Protein 1S9U (pdb70)

Solvent-accessible surface area: 10859 Å² total

Nearest PDB structures (foldseek):
  1s9u-assembly1_A  TM=1.001E+00  e=7.495E-31  Salmonella enterica subs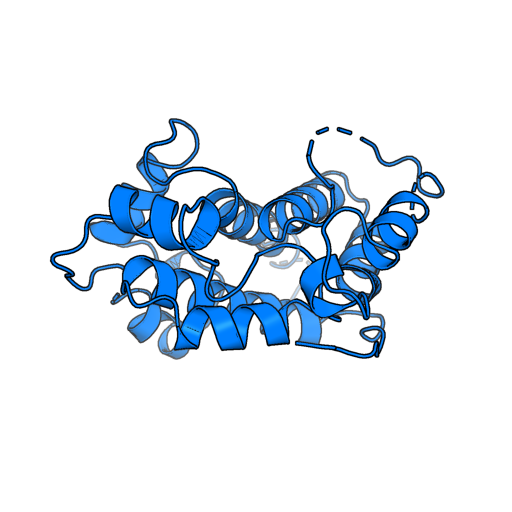p. enterica serovar Typhimurium str. LT2
  3efp-assembly1_A  TM=9.808E-01  e=9.285E-23  Escherichia coli K-12

Organism: Salmonella typhimurium (strain LT2 / SGSC1412 / ATCC 700720) (NCBI:txid99287)

CATH classification: 1.10.3480.10

Structure (mmCIF, N/CA/C/O backbone):
data_1S9U
#
_entry.id   1S9U
#
_cell.length_a   85.401
_cell.length_b   79.355
_cell.length_c   43.470
_cell.angle_alpha   90.00
_cell.angle_beta   115.14
_cell.angle_gamma   90.00
#
_symmetry.space_group_name_H-M   'C 1 2 1'
#
loop_
_entity.id
_entity.type
_entity.pdbx_description
1 polymer 'putative component of anaerobic dehydrogenases'
2 non-polymer 'SULFATE ION'
3 non-polymer DI(HYDROXYETHYL)ETHER
4 water water
#
loop_
_atom_site.group_PDB
_atom_site.id
_atom_site.type_symbol
_atom_site.label_atom_id
_atom_site.label_alt_id
_atom_site.label_comp_id
_atom_site.label_asym_id
_atom_site.label_entity_id
_atom_site.label_seq_id
_atom_site.pdbx_PDB_ins_code
_atom_site.Cartn_x
_atom_site.Cartn_y
_atom_site.Cartn_z
_atom_site.occupancy
_atom_site.B_iso_or_equiv
_atom_site.auth_seq_id
_atom_site.auth_comp_id
_atom_site.auth_asym_id
_atom_site.auth_atom_id
_atom_site.pdbx_PDB_model_num
ATOM 1 N N . SER A 1 1 ? 22.683 -6.344 29.445 1.00 24.17 -2 SER A N 1
ATOM 2 C CA . SER A 1 1 ? 23.326 -4.997 29.497 1.00 22.79 -2 SER A CA 1
ATOM 3 C C . SER A 1 1 ? 23.844 -4.654 30.892 1.00 20.07 -2 SER A C 1
ATOM 4 O O . SER A 1 1 ? 23.253 -5.021 31.896 1.00 21.71 -2 SER A O 1
ATOM 7 N N . ASP A 1 2 ? 24.960 -3.938 30.944 1.00 16.06 -1 ASP A N 1
ATOM 8 C CA . ASP A 1 2 ? 25.357 -3.225 32.148 1.00 13.31 -1 ASP A CA 1
ATOM 9 C C . ASP A 1 2 ? 26.045 -1.921 31.768 1.00 11.44 -1 ASP A C 1
ATOM 10 O O . ASP A 1 2 ? 26.350 -1.699 30.603 1.00 10.40 -1 ASP A O 1
ATOM 15 N N . ALA A 1 3 ? 26.327 -1.087 32.760 1.00 9.85 0 ALA A N 1
ATOM 16 C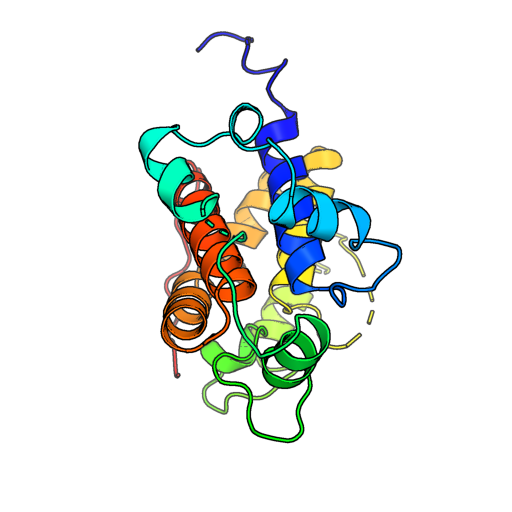 CA . ALA A 1 3 ? 26.772 0.278 32.519 1.00 9.16 0 ALA A CA 1
ATOM 17 C C . ALA A 1 3 ? 28.140 0.266 31.853 1.00 8.93 0 ALA A C 1
ATOM 18 O O . ALA A 1 3 ? 28.437 1.146 31.057 1.00 8.62 0 ALA A O 1
ATOM 28 N N . THR A 1 5 ? 29.548 -2.205 29.756 1.00 7.75 2 THR A N 1
ATOM 29 C CA . THR A 1 5 ? 29.447 -2.596 28.362 1.00 8.76 2 THR A CA 1
ATOM 30 C C . THR A 1 5 ? 28.730 -1.529 27.549 1.00 8.96 2 THR A C 1
ATOM 31 O O . THR A 1 5 ? 29.123 -1.236 26.433 1.00 9.68 2 THR A O 1
ATOM 3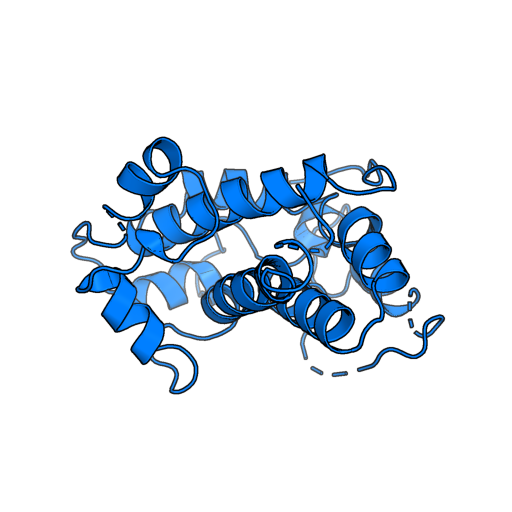7 N N . THR A 1 6 ? 27.724 -0.904 28.119 1.00 8.84 3 THR A N 1
ATOM 38 C CA . THR A 1 6 ? 26.998 0.147 27.428 1.00 9.79 3 THR A CA 1
ATOM 39 C C . THR A 1 6 ? 27.937 1.316 27.095 1.00 9.16 3 THR A C 1
ATOM 40 O O . THR A 1 6 ? 27.925 1.855 25.974 1.00 9.69 3 THR A O 1
ATOM 44 N N . PHE A 1 7 ? 28.768 1.716 28.059 1.00 8.23 4 PHE A N 1
ATOM 45 C CA . PHE A 1 7 ? 29.699 2.813 27.817 1.00 8.07 4 PHE A CA 1
ATOM 46 C C . PHE A 1 7 ? 30.750 2.427 26.779 1.00 7.36 4 PHE A C 1
ATOM 47 O O . PHE A 1 7 ? 31.044 3.199 25.880 1.00 6.93 4 PHE A O 1
ATOM 55 N N . LEU A 1 8 ? 31.290 1.234 26.886 1.00 7.02 5 LEU A N 1
ATOM 56 C CA . LEU A 1 8 ? 32.312 0.773 25.945 1.00 6.76 5 LEU A CA 1
ATOM 57 C C . LEU A 1 8 ? 31.785 0.720 24.510 1.00 8.28 5 LEU A C 1
ATOM 58 O O . LEU A 1 8 ? 32.538 0.886 23.561 1.00 8.52 5 LEU A O 1
ATOM 63 N N . GLN A 1 9 ? 30.485 0.476 24.379 1.00 8.25 6 GLN A N 1
ATOM 64 C CA . GLN A 1 9 ? 29.798 0.412 23.095 1.00 8.36 6 GLN A CA 1
ATOM 65 C C . GLN A 1 9 ? 29.188 1.755 22.681 1.00 8.84 6 GLN A C 1
ATOM 66 O O . GLN A 1 9 ? 28.404 1.811 21.730 1.00 9.86 6 GLN A O 1
ATOM 72 N N . ARG A 1 10 ? 29.564 2.845 23.331 1.00 8.00 7 ARG A N 1
ATOM 73 C CA . ARG A 1 10 ? 28.915 4.110 23.091 1.00 7.83 7 ARG A CA 1
ATOM 74 C C . ARG A 1 10 ? 28.965 4.554 21.640 1.00 8.44 7 ARG A C 1
ATOM 75 O O . ARG A 1 10 ? 28.031 5.202 21.172 1.00 9.64 7 ARG A O 1
ATOM 83 N N . ASP A 1 11 ? 30.028 4.219 20.924 1.00 8.01 8 ASP A N 1
ATOM 84 C CA . ASP A 1 11 ? 30.235 4.753 19.566 1.00 8.28 8 ASP A CA 1
ATOM 85 C C . ASP A 1 11 ? 29.547 3.948 18.472 1.00 8.78 8 ASP A C 1
ATOM 86 O O . ASP A 1 11 ? 29.667 4.335 17.309 1.00 9.26 8 ASP A O 1
ATOM 91 N N . GLU A 1 12 ? 28.810 2.884 18.798 1.00 9.20 9 GLU A N 1
ATOM 92 C CA . GLU A 1 12 ? 28.174 2.042 17.774 1.00 9.28 9 GLU A CA 1
ATOM 93 C C . GLU A 1 12 ? 27.284 2.870 16.861 1.00 9.51 9 GLU A C 1
ATOM 94 O O . GLU A 1 12 ? 27.367 2.754 15.624 1.00 9.50 9 GLU A O 1
ATOM 100 N N . PHE A 1 13 ? 26.437 3.702 17.446 1.00 8.95 10 PHE A N 1
ATOM 101 C CA . PHE A 1 13 ? 25.529 4.515 16.648 1.00 8.72 10 PHE A CA 1
ATOM 102 C C . PHE A 1 13 ? 26.294 5.452 15.740 1.00 8.86 10 PHE A C 1
ATOM 103 O O . PHE A 1 13 ? 26.117 5.463 14.506 1.00 8.52 10 PHE A O 1
ATOM 111 N N . ALA A 1 14 ? 27.177 6.258 16.326 1.00 8.27 11 ALA A N 1
ATOM 112 C CA . ALA A 1 14 ? 27.794 7.309 15.557 1.00 8.39 11 ALA A CA 1
ATOM 113 C C . ALA A 1 14 ? 28.678 6.758 14.457 1.00 8.82 11 ALA A C 1
ATOM 114 O O . ALA A 1 14 ? 28.686 7.301 13.351 1.00 8.86 11 ALA A O 1
ATOM 116 N N . VAL A 1 15 ? 29.435 5.704 14.730 1.00 7.99 12 VAL A N 1
ATOM 117 C CA . VAL A 1 15 ? 30.359 5.208 13.735 1.00 8.03 12 VAL A CA 1
ATOM 118 C C . VAL A 1 15 ? 29.603 4.582 12.559 1.00 7.87 12 VAL A C 1
ATOM 119 O O . VAL A 1 15 ? 30.026 4.739 11.397 1.00 9.06 12 VAL A O 1
ATOM 123 N N . THR A 1 16 ? 28.533 3.852 12.852 1.00 8.10 13 THR A N 1
ATOM 124 C CA . THR A 1 16 ? 27.741 3.271 11.766 1.00 7.64 13 THR A CA 1
ATOM 125 C C . THR A 1 16 ? 27.021 4.355 10.985 1.00 8.11 13 THR A C 1
ATOM 126 O O . THR A 1 16 ? 26.942 4.269 9.771 1.00 7.61 13 THR A O 1
ATOM 130 N N . ALA A 1 17 ? 26.551 5.403 11.645 1.00 8.62 14 ALA A N 1
ATOM 131 C CA . ALA A 1 17 ? 25.954 6.536 10.944 1.00 8.54 14 ALA A CA 1
ATOM 132 C C . ALA A 1 17 ? 26.965 7.190 10.053 1.00 9.05 14 ALA A C 1
ATOM 133 O O . ALA A 1 17 ? 26.640 7.598 8.933 1.00 8.74 14 ALA A O 1
ATOM 135 N N . ARG A 1 18 ? 28.198 7.334 10.527 1.00 8.76 15 ARG A N 1
ATOM 136 C CA . ARG A 1 18 ? 29.257 7.936 9.713 1.00 9.94 15 ARG A CA 1
ATOM 137 C C . ARG A 1 18 ? 29.595 7.080 8.504 1.00 9.72 15 ARG A C 1
ATOM 138 O O . ARG A 1 18 ? 29.760 7.587 7.393 1.00 10.49 15 ARG A O 1
ATOM 146 N N . VAL A 1 19 ? 29.707 5.777 8.686 1.00 9.29 16 VAL A N 1
ATOM 147 C CA . VAL A 1 19 ? 30.011 4.915 7.549 1.00 9.28 16 VAL A CA 1
ATOM 148 C C . VAL A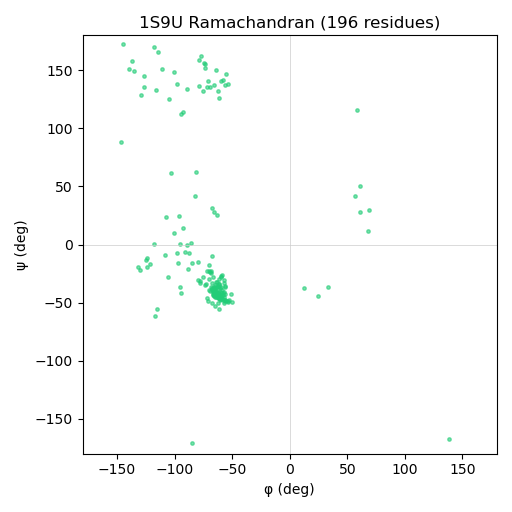 1 19 ? 28.904 4.981 6.513 1.00 8.89 16 VAL A C 1
ATOM 149 O O . VAL A 1 19 ? 29.151 5.193 5.345 1.00 9.03 16 VAL A O 1
ATOM 153 N N . LEU A 1 20 ? 27.675 4.807 6.946 1.00 7.82 17 LEU A N 1
ATOM 154 C CA . LEU A 1 20 ? 26.548 4.787 6.015 1.00 7.86 17 LEU A CA 1
ATOM 155 C C . LEU A 1 20 ? 26.383 6.161 5.362 1.00 7.78 17 LEU A C 1
ATOM 156 O O . LEU A 1 20 ? 26.192 6.270 4.158 1.00 8.26 17 LEU A O 1
ATOM 161 N N . GLY A 1 21 ? 26.461 7.218 6.139 1.00 7.44 18 GLY A N 1
ATOM 162 C CA . GLY A 1 21 ? 26.343 8.546 5.590 1.00 7.57 18 GLY A CA 1
ATOM 163 C C . GLY A 1 21 ? 27.390 8.862 4.555 1.00 7.94 18 GLY A C 1
ATOM 164 O O . GLY A 1 21 ? 27.114 9.402 3.498 1.00 7.98 18 GLY A O 1
ATOM 165 N N . ALA A 1 22 ? 28.639 8.536 4.868 1.00 7.63 19 ALA A N 1
ATOM 166 C CA . ALA A 1 22 ? 29.746 8.792 3.947 1.00 7.96 19 ALA A CA 1
ATOM 167 C C . ALA A 1 22 ? 29.589 8.031 2.644 1.00 7.44 19 ALA A C 1
ATOM 168 O O . ALA A 1 22 ? 29.817 8.567 1.578 1.00 7.97 19 ALA A O 1
ATOM 170 N N . LEU A 1 23 ? 29.165 6.773 2.718 1.00 7.48 20 LEU A N 1
ATOM 171 C CA . LEU A 1 23 ? 29.012 5.963 1.526 1.00 7.94 20 LEU A CA 1
ATOM 172 C C . LEU A 1 23 ? 27.856 6.403 0.635 1.00 8.27 20 LEU A C 1
ATOM 173 O O . LEU A 1 23 ? 27.856 6.135 -0.568 1.00 8.87 20 LEU A O 1
ATOM 178 N N . PHE A 1 24 ? 26.885 7.108 1.221 1.00 7.88 21 PHE A N 1
ATOM 179 C CA . PHE A 1 24 ? 25.835 7.745 0.422 1.00 9.14 21 PHE A CA 1
ATOM 180 C C . PHE A 1 24 ? 26.187 9.158 -0.040 1.00 9.84 21 PHE A C 1
ATOM 181 O O . PHE A 1 24 ? 25.565 9.661 -0.990 1.00 12.91 21 PHE A O 1
ATOM 189 N N . TYR A 1 25 ? 27.124 9.817 0.622 1.00 9.50 22 TYR A N 1
ATOM 190 C CA . TYR A 1 25 ? 27.431 11.223 0.334 1.00 10.01 22 TYR A CA 1
ATOM 191 C C . TYR A 1 25 ? 28.573 11.401 -0.655 1.00 10.54 22 TYR A C 1
ATOM 192 O O . TYR A 1 25 ? 28.525 12.289 -1.510 1.00 11.95 22 TYR A O 1
ATOM 201 N N . TYR A 1 26 ? 29.615 10.599 -0.503 1.00 9.62 23 TYR A N 1
ATOM 202 C CA . TYR A 1 26 ? 30.823 10.734 -1.325 1.00 9.84 23 TYR A CA 1
ATOM 203 C C . TYR A 1 26 ? 30.876 9.721 -2.445 1.00 9.77 23 TYR A C 1
ATOM 204 O O . TYR A 1 26 ? 30.392 8.609 -2.303 1.00 10.21 23 TYR A O 1
ATOM 213 N N . SER A 1 27 ? 31.485 10.102 -3.552 1.00 9.60 24 SER A N 1
ATOM 214 C CA . SER A 1 27 ? 31.820 9.152 -4.603 1.00 9.32 24 SER A CA 1
ATOM 215 C C . SER A 1 27 ? 32.667 8.000 -4.022 1.00 9.51 24 SER A C 1
ATOM 216 O O . SER A 1 27 ? 33.473 8.215 -3.102 1.00 10.11 24 SER A O 1
ATOM 219 N N . PRO A 1 28 ? 32.507 6.781 -4.556 1.00 9.21 25 PRO A N 1
ATOM 220 C CA . PRO A 1 28 ? 33.276 5.642 -4.040 1.00 9.97 25 PRO A CA 1
ATOM 221 C C . PRO A 1 28 ? 34.780 5.740 -4.323 1.00 10.55 25 PRO A C 1
ATOM 222 O O . PRO A 1 28 ? 35.546 4.928 -3.771 1.00 10.80 25 PRO A O 1
ATOM 226 N N . GLU A 1 29 ? 35.186 6.694 -5.153 1.00 11.02 26 GLU A N 1
ATOM 227 C CA . GLU A 1 29 ? 36.592 6.998 -5.427 1.00 11.79 26 GLU A CA 1
ATOM 228 C C . GLU A 1 29 ? 37.151 8.121 -4.596 1.00 11.84 26 GLU A C 1
ATOM 229 O O . GLU A 1 29 ? 38.349 8.490 -4.758 1.00 12.60 26 GLU A O 1
ATOM 235 N N . SER A 1 30 ? 36.341 8.691 -3.725 1.00 11.01 27 SER A N 1
ATOM 236 C CA . SER A 1 30 ? 36.766 9.822 -2.919 1.00 10.90 27 SER A CA 1
ATOM 237 C C . SER A 1 30 ? 37.891 9.416 -1.978 1.00 11.77 27 SER A C 1
ATOM 238 O O . SER A 1 30 ? 37.997 8.267 -1.572 1.00 11.31 27 SER A O 1
ATOM 241 N N . HIS A 1 31 ? 38.763 10.369 -1.648 1.00 12.97 28 HIS A N 1
ATOM 242 C CA . HIS A 1 31 ? 39.738 10.131 -0.595 1.00 14.21 28 HIS A CA 1
ATOM 243 C C . HIS A 1 31 ? 39.063 9.763 0.720 1.00 14.10 28 HIS A C 1
ATOM 244 O O . HIS A 1 31 ? 39.592 8.985 1.506 1.00 14.74 28 HIS A O 1
ATOM 251 N N . GLU A 1 32 ? 37.860 10.286 0.941 1.00 13.48 29 GLU A N 1
ATOM 252 C CA . GLU A 1 32 ? 37.124 10.081 2.176 1.00 13.55 29 GLU A CA 1
ATOM 253 C C . GLU A 1 32 ? 36.667 8.638 2.359 1.00 12.60 29 GLU A C 1
ATOM 254 O O . GLU A 1 32 ? 36.657 8.131 3.476 1.00 14.19 29 GLU A O 1
ATOM 260 N N . THR A 1 33 ? 36.276 7.981 1.270 1.00 11.28 30 THR A N 1
ATOM 261 C CA . THR A 1 33 ? 35.656 6.672 1.392 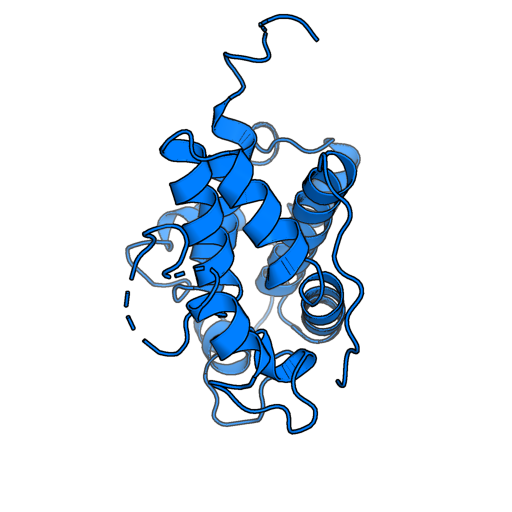1.00 10.29 30 THR A CA 1
ATOM 262 C C . THR A 1 33 ? 36.299 5.549 0.597 1.00 9.98 30 THR A C 1
ATOM 263 O O . THR A 1 33 ? 35.995 4.399 0.852 1.00 9.61 30 THR A O 1
ATOM 267 N N . ALA A 1 34 ? 37.185 5.832 -0.349 1.00 9.74 31 ALA A N 1
ATOM 268 C CA . ALA A 1 34 ? 37.777 4.750 -1.134 1.00 9.72 31 ALA A CA 1
ATOM 269 C C . ALA A 1 34 ? 38.349 3.651 -0.261 1.00 9.58 31 ALA A C 1
ATOM 270 O O . ALA A 1 34 ? 38.198 2.490 -0.608 1.00 8.99 31 ALA A O 1
ATOM 272 N N . PRO A 1 35 ? 39.061 3.945 0.835 1.00 9.08 32 PRO A N 1
ATOM 273 C CA . PRO A 1 35 ? 39.559 2.841 1.655 1.00 9.29 32 PRO A CA 1
ATOM 274 C C . PRO A 1 35 ? 38.451 1.962 2.265 1.00 8.64 32 PRO A C 1
ATOM 275 O O . PRO A 1 35 ? 38.625 0.747 2.411 1.00 8.58 32 PRO A O 1
ATOM 279 N N . LEU A 1 36 ? 37.328 2.576 2.652 1.00 7.69 33 LEU A N 1
ATOM 280 C CA . LEU A 1 36 ? 36.182 1.815 3.138 1.00 8.06 33 LEU A CA 1
ATOM 281 C C . LEU A 1 36 ? 35.594 0.944 2.033 1.00 7.61 33 LEU A C 1
ATOM 282 O O . LEU A 1 36 ? 35.260 -0.231 2.257 1.00 8.10 33 LEU A O 1
ATOM 287 N N . VAL A 1 37 ? 35.440 1.513 0.853 1.00 7.59 34 VAL A N 1
ATOM 288 C CA . VAL A 1 37 ? 34.966 0.771 -0.292 1.00 8.17 34 VAL A CA 1
ATOM 289 C C . VAL A 1 37 ? 35.845 -0.447 -0.573 1.00 7.73 34 VAL A C 1
ATOM 290 O O . VAL A 1 37 ? 35.356 -1.545 -0.781 1.00 8.70 34 VAL A O 1
ATOM 294 N N . GLN A 1 38 ? 37.157 -0.255 -0.591 1.00 7.18 35 GLN A N 1
ATOM 295 C CA . GLN A 1 38 ? 38.075 -1.339 -0.867 1.00 7.34 35 GLN A CA 1
ATOM 296 C C . GLN A 1 38 ? 37.921 -2.461 0.142 1.00 7.39 35 GLN A C 1
ATOM 297 O O . GLN A 1 38 ? 37.933 -3.652 -0.233 1.00 8.06 35 GLN A O 1
ATOM 303 N N . ALA A 1 39 ? 37.764 -2.107 1.422 1.00 7.73 36 ALA A N 1
ATOM 304 C CA . ALA A 1 39 ? 37.575 -3.082 2.481 1.00 8.14 36 ALA A CA 1
ATOM 305 C C . ALA A 1 39 ? 36.260 -3.848 2.321 1.00 8.19 36 ALA A C 1
ATOM 306 O O . ALA A 1 39 ? 36.223 -5.072 2.464 1.00 7.68 36 ALA A O 1
ATOM 308 N N . LEU A 1 40 ? 35.182 -3.151 1.991 1.00 8.28 37 LEU A N 1
ATOM 309 C CA . LEU A 1 40 ? 33.907 -3.820 1.744 1.00 8.60 37 LEU A CA 1
ATOM 310 C C . LEU A 1 40 ? 34.005 -4.794 0.570 1.00 8.44 37 LEU A C 1
ATOM 311 O O . LEU A 1 40 ? 33.393 -5.865 0.598 1.00 8.52 37 LEU A O 1
ATOM 316 N N . LEU A 1 41 ? 34.783 -4.451 -0.456 1.00 7.89 38 LEU A N 1
ATOM 317 C CA . LEU A 1 41 ? 34.917 -5.289 -1.644 1.00 8.33 38 LEU A CA 1
ATOM 318 C C . LEU A 1 41 ? 35.793 -6.509 -1.434 1.00 9.35 38 LEU A C 1
ATOM 319 O O . LEU A 1 41 ? 35.613 -7.519 -2.109 1.00 11.13 38 LEU A O 1
ATOM 324 N N . ASN A 1 42 ? 36.755 -6.428 -0.524 1.00 8.88 39 ASN A N 1
ATOM 325 C CA . ASN A 1 42 ? 37.821 -7.416 -0.458 1.00 10.36 39 ASN A CA 1
ATOM 326 C C . ASN A 1 42 ? 38.124 -8.045 0.886 1.00 10.41 39 ASN A C 1
ATOM 327 O O . ASN A 1 42 ? 38.696 -9.142 0.918 1.00 12.27 39 ASN A O 1
ATOM 332 N N . ASP A 1 43 ? 37.756 -7.384 1.983 1.00 9.88 40 ASP A N 1
ATOM 333 C CA . ASP A 1 43 ? 38.278 -7.734 3.303 1.00 10.29 40 ASP A CA 1
ATOM 334 C C . ASP A 1 43 ? 37.200 -8.185 4.260 1.00 10.73 40 ASP A C 1
ATOM 335 O O . ASP A 1 43 ? 36.002 -8.074 3.995 1.00 11.25 40 ASP A O 1
ATOM 340 N N . ASP A 1 44 ? 37.640 -8.704 5.396 1.00 11.94 41 ASP A N 1
ATOM 341 C CA . ASP A 1 44 ? 36.766 -9.254 6.418 1.00 12.64 41 ASP A CA 1
ATOM 342 C C . ASP A 1 44 ? 36.478 -8.165 7.441 1.00 13.36 41 ASP A C 1
ATOM 343 O O . ASP A 1 44 ? 37.377 -7.791 8.206 1.00 16.02 41 ASP A O 1
ATOM 348 N N . TRP A 1 45 ? 35.244 -7.701 7.506 1.00 11.34 42 TRP A N 1
ATOM 349 C CA . TRP A 1 45 ? 34.855 -6.585 8.384 1.00 11.25 42 TRP A CA 1
ATOM 350 C C . TRP A 1 45 ? 33.601 -6.831 9.224 1.00 11.51 42 TRP A C 1
ATOM 351 O O . TRP A 1 45 ? 33.381 -6.137 10.214 1.00 11.81 42 TRP A O 1
ATOM 362 N N . GLN A 1 46 ? 32.767 -7.791 8.853 1.00 11.96 43 GLN A N 1
ATOM 363 C CA . GLN A 1 46 ? 31.413 -7.830 9.361 1.00 12.24 43 GLN A CA 1
ATOM 364 C C . GLN A 1 46 ? 31.318 -8.110 10.856 1.00 12.66 43 GLN A C 1
ATOM 365 O O . GLN A 1 46 ? 30.397 -7.649 11.512 1.00 13.37 43 GLN A O 1
ATOM 371 N N . ALA A 1 47 ? 32.298 -8.812 11.402 1.00 14.33 44 ALA A N 1
ATOM 372 C CA . ALA A 1 47 ? 32.287 -9.102 12.832 1.00 15.12 44 ALA A CA 1
ATOM 373 C C . ALA A 1 47 ? 32.277 -7.844 13.688 1.00 15.50 44 ALA A C 1
ATOM 374 O O . ALA A 1 47 ? 31.767 -7.865 14.807 1.00 16.77 44 ALA A O 1
ATOM 376 N N . GLN A 1 48 ? 32.828 -6.758 13.157 1.00 15.05 45 GLN A N 1
ATOM 377 C CA . GLN A 1 48 ? 32.916 -5.489 13.881 1.00 15.12 45 GLN A CA 1
ATOM 378 C C . GLN A 1 48 ? 31.699 -4.579 13.739 1.00 14.59 45 GLN A C 1
ATOM 379 O O . GLN A 1 48 ? 31.619 -3.551 14.428 1.00 14.83 45 GLN A O 1
ATOM 385 N N . TRP A 1 49 ? 30.747 -4.937 12.876 1.00 12.75 46 TRP A N 1
ATOM 386 C CA . TRP A 1 49 ? 29.534 -4.152 12.659 1.00 12.55 46 TRP A CA 1
ATOM 387 C C . TRP A 1 49 ? 28.479 -4.616 13.643 1.00 12.44 46 TRP A C 1
ATOM 388 O O . TRP A 1 49 ? 28.278 -5.827 13.817 1.00 13.20 46 TRP A O 1
ATOM 399 N N . PRO A 1 50 ? 27.801 -3.698 14.306 1.00 12.96 47 PRO A N 1
ATOM 400 C CA . PRO A 1 50 ? 26.857 -4.057 15.369 1.00 12.79 47 PRO A CA 1
ATOM 401 C C . PRO A 1 50 ? 25.487 -4.497 14.892 1.00 12.86 47 PRO A C 1
ATOM 402 O O . PRO A 1 50 ? 24.463 -3.879 15.165 1.00 14.89 47 PRO A O 1
ATOM 406 N N . LEU A 1 51 ? 25.483 -5.599 14.146 1.00 13.54 48 LEU A N 1
ATOM 407 C CA . LEU A 1 51 ? 24.276 -6.313 13.784 1.00 13.49 48 LEU A CA 1
ATOM 408 C C . LEU A 1 51 ? 24.575 -7.814 13.958 1.00 14.60 48 LEU A C 1
ATOM 409 O O . LEU A 1 51 ? 25.734 -8.247 13.941 1.00 15.54 48 LEU A O 1
ATOM 414 N N . ASP A 1 52 ? 23.509 -8.574 14.123 1.00 16.68 49 ASP A N 1
ATOM 415 C CA . ASP A 1 52 ? 23.554 -10.030 14.199 1.00 18.27 49 ASP A CA 1
ATOM 416 C C . ASP A 1 52 ? 24.229 -10.639 12.957 1.00 17.56 49 ASP A C 1
ATOM 417 O O . ASP A 1 52 ? 23.986 -10.218 11.823 1.00 15.24 49 ASP A O 1
ATOM 422 N N . ALA A 1 53 ? 25.079 -11.633 13.188 1.00 17.45 50 ALA A N 1
ATOM 423 C CA . ALA A 1 53 ? 25.851 -12.247 12.131 1.00 17.52 50 ALA A CA 1
ATOM 424 C C . ALA A 1 53 ? 24.969 -12.836 11.041 1.00 17.96 50 ALA A C 1
ATOM 425 O O . ALA A 1 53 ? 25.297 -12.724 9.867 1.00 16.96 50 ALA A O 1
ATOM 427 N N . GLU A 1 54 ? 23.842 -13.448 11.404 1.00 17.98 51 GLU A N 1
ATOM 428 C CA . GLU A 1 54 ? 22.968 -14.078 10.418 1.00 19.16 51 GLU A CA 1
ATOM 429 C C . GLU A 1 54 ? 22.368 -13.052 9.468 1.00 18.27 51 GLU A C 1
ATOM 430 O O . GLU A 1 54 ? 22.199 -13.307 8.277 1.00 18.80 51 GLU A O 1
ATOM 436 N N . ALA A 1 55 ? 22.046 -11.883 9.998 1.00 17.30 52 ALA A N 1
ATOM 437 C CA . ALA A 1 55 ? 21.477 -10.812 9.182 1.00 16.78 52 ALA A CA 1
ATOM 438 C C . ALA A 1 55 ? 22.548 -10.178 8.288 1.00 14.97 52 ALA A C 1
ATOM 439 O O . ALA A 1 55 ? 22.278 -9.784 7.151 1.00 15.03 52 ALA A O 1
ATOM 441 N N . LEU A 1 56 ? 23.762 -10.094 8.811 1.00 14.31 53 LEU A N 1
ATOM 442 C CA . LEU A 1 56 ? 24.844 -9.425 8.090 1.00 13.71 53 LEU A CA 1
ATOM 443 C C . LEU A 1 56 ? 25.450 -10.254 6.972 1.00 12.76 53 LEU A C 1
ATOM 444 O O . LEU A 1 56 ? 25.903 -9.723 5.970 1.00 12.09 53 LEU A O 1
ATOM 449 N N . ALA A 1 57 ? 25.509 -11.568 7.130 1.00 10.66 54 ALA A N 1
ATOM 450 C CA . ALA A 1 57 ? 26.237 -12.397 6.183 1.00 10.71 54 ALA A CA 1
ATOM 451 C C . ALA A 1 57 ? 25.833 -12.205 4.718 1.00 10.30 54 ALA A C 1
ATOM 452 O O . ALA A 1 57 ? 26.697 -12.054 3.863 1.00 9.47 54 ALA A O 1
ATOM 454 N N . PRO A 1 58 ? 24.537 -12.222 4.397 1.00 9.38 55 PRO A N 1
ATOM 455 C CA . PRO A 1 58 ? 24.146 -11.989 3.004 1.00 10.26 55 PRO A CA 1
ATOM 456 C C . PRO A 1 58 ? 24.528 -10.598 2.520 1.00 9.35 55 PRO A C 1
ATOM 457 O O . PRO A 1 58 ? 24.812 -10.417 1.352 1.00 9.76 55 PRO A O 1
ATOM 461 N N . VAL A 1 59 ? 24.514 -9.624 3.421 1.00 8.95 56 VAL A N 1
ATOM 462 C CA . VAL A 1 59 ? 24.804 -8.249 3.041 1.00 9.43 56 VAL A CA 1
ATOM 463 C C . VAL A 1 59 ? 26.282 -8.097 2.723 1.00 8.79 56 VAL A C 1
ATOM 464 O O . VAL A 1 59 ? 26.661 -7.516 1.699 1.00 7.77 56 VAL A O 1
ATOM 468 N N . ALA A 1 60 ? 27.141 -8.633 3.581 1.00 8.58 57 ALA A N 1
ATOM 469 C CA . ALA A 1 60 ? 28.569 -8.617 3.331 1.00 9.22 57 ALA A CA 1
ATOM 470 C C . ALA A 1 60 ? 28.879 -9.294 1.995 1.00 8.39 57 ALA A C 1
ATOM 471 O O . ALA A 1 60 ? 29.727 -8.824 1.233 1.00 9.15 57 ALA A O 1
ATOM 473 N N . ALA A 1 61 ? 28.207 -10.407 1.690 1.00 7.98 58 ALA A N 1
ATOM 474 C CA . ALA A 1 61 ? 28.443 -11.087 0.441 1.00 8.15 58 ALA A CA 1
ATOM 475 C C . ALA A 1 61 ? 27.979 -10.286 -0.750 1.00 7.97 58 ALA A C 1
ATOM 476 O O . ALA A 1 61 ? 28.616 -10.293 -1.767 1.00 7.27 58 ALA A O 1
ATOM 486 N N . PHE A 1 63 ? 27.938 -7.036 -1.024 1.00 7.34 60 PHE A N 1
ATOM 487 C CA . PHE A 1 63 ? 28.957 -6.004 -1.305 1.00 8.14 60 PHE A CA 1
ATOM 488 C C . PHE A 1 63 ? 30.030 -6.500 -2.234 1.00 8.40 60 PHE A C 1
ATOM 489 O O . PHE A 1 63 ? 30.553 -5.724 -3.036 1.00 9.75 60 PHE A O 1
ATOM 497 N N . LYS A 1 64 ? 30.400 -7.774 -2.101 1.00 8.37 61 LYS A N 1
ATOM 498 C CA . LYS A 1 64 ? 31.499 -8.389 -2.856 1.00 8.91 61 LYS A CA 1
ATOM 499 C C . LYS A 1 64 ? 31.045 -8.991 -4.176 1.00 9.57 61 LYS A C 1
ATOM 500 O O . LYS A 1 64 ? 31.855 -9.492 -4.929 1.00 11.29 61 LYS A O 1
ATOM 506 N N . THR A 1 65 ? 29.757 -8.897 -4.476 1.00 8.88 62 THR A N 1
ATOM 507 C CA . THR A 1 65 ? 29.206 -9.549 -5.646 1.00 9.82 62 THR A CA 1
ATOM 508 C C . THR A 1 65 ? 29.507 -8.754 -6.889 1.00 10.35 62 THR A C 1
ATOM 509 O O . THR A 1 65 ? 29.384 -7.532 -6.938 1.00 10.43 62 THR A O 1
ATOM 513 N N . HIS A 1 66 ? 29.899 -9.482 -7.912 1.00 10.96 63 HIS A N 1
ATOM 514 C CA . HIS A 1 66 ? 30.372 -8.899 -9.153 1.00 12.09 63 HIS A CA 1
ATOM 515 C C . HIS A 1 66 ? 29.285 -8.228 -10.002 1.00 11.79 63 HIS A C 1
ATOM 516 O O . HIS A 1 66 ? 28.175 -8.711 -10.072 1.00 12.28 63 HIS A O 1
ATOM 523 N N . SER A 1 67 ? 29.625 -7.086 -10.608 1.00 11.56 64 SER A N 1
ATOM 524 C CA . SER A 1 67 ? 28.882 -6.519 -11.733 1.00 11.56 64 SER A CA 1
ATOM 525 C C . SER A 1 67 ? 29.864 -6.047 -12.804 1.00 11.49 64 SER A C 1
ATOM 526 O O . SER A 1 67 ? 30.980 -5.646 -12.495 1.00 12.33 64 SER A O 1
ATOM 529 N N . GLU A 1 68 ? 29.423 -6.103 -14.050 1.00 13.06 65 GLU A N 1
ATOM 530 C CA . GLU A 1 68 ? 30.205 -5.535 -15.149 1.00 14.08 65 GLU A CA 1
ATOM 531 C C . GLU A 1 68 ? 30.193 -4.001 -15.113 1.00 13.50 65 GLU A C 1
ATOM 532 O O . GLU A 1 68 ? 31.100 -3.356 -15.647 1.00 14.83 65 GLU A O 1
ATOM 538 N N . GLU A 1 69 ? 29.178 -3.422 -14.478 1.00 12.04 66 GLU A N 1
ATOM 539 C CA . GLU A 1 69 ? 29.138 -1.978 -14.231 1.00 10.91 66 GLU A CA 1
ATOM 540 C C . GLU A 1 69 ? 30.100 -1.643 -13.102 1.00 10.83 66 GLU A C 1
ATOM 541 O O . GLU A 1 69 ? 30.085 -2.315 -12.074 1.00 10.85 66 GLU A O 1
ATOM 547 N N . SER A 1 70 ? 30.948 -0.635 -13.272 1.00 9.36 67 SER A N 1
ATOM 548 C CA . SER A 1 70 ? 31.900 -0.229 -12.243 1.00 9.03 67 SER A CA 1
ATOM 549 C C . SER A 1 70 ? 31.198 0.573 -11.157 1.00 9.32 67 SER A C 1
ATOM 550 O O . SER A 1 70 ? 30.090 1.075 -11.331 1.00 7.98 67 SER A O 1
ATOM 553 N N . LEU A 1 71 ? 31.852 0.690 -10.017 1.00 9.19 68 LEU A N 1
ATOM 554 C CA . LEU A 1 71 ? 31.317 1.487 -8.942 1.00 10.42 68 LEU A CA 1
ATOM 555 C C . LEU A 1 71 ? 31.187 2.943 -9.357 1.00 10.10 68 LEU A C 1
ATOM 556 O O . LEU A 1 71 ? 30.160 3.551 -9.071 1.00 9.94 68 LEU A O 1
ATOM 561 N N . PRO A 1 72 ? 32.199 3.548 -9.988 1.00 9.79 69 PRO A N 1
ATOM 562 C CA . PRO A 1 72 ? 32.032 4.930 -10.456 1.00 9.99 69 PRO A CA 1
ATOM 563 C C . PRO A 1 72 ? 30.877 5.076 -11.451 1.00 9.47 69 PRO A C 1
ATOM 564 O O . PRO A 1 72 ? 30.137 6.060 -11.384 1.00 9.63 69 PRO A O 1
ATOM 568 N N . GLN A 1 73 ? 30.650 4.096 -12.329 1.00 8.23 70 GLN A N 1
ATOM 569 C CA . GLN A 1 73 ? 29.488 4.136 -13.204 1.00 7.69 70 GLN A CA 1
ATOM 570 C C . GLN A 1 73 ? 28.195 4.129 -12.407 1.00 7.95 70 GLN A C 1
ATOM 571 O O . GLN A 1 73 ? 27.262 4.877 -12.694 1.00 8.47 70 GLN A O 1
ATOM 577 N N . ALA A 1 74 ? 28.120 3.257 -11.423 1.00 7.73 71 ALA A N 1
ATOM 578 C CA . ALA A 1 74 ? 26.895 3.133 -10.638 1.00 8.16 71 ALA A CA 1
ATOM 579 C C . ALA A 1 74 ? 26.620 4.385 -9.828 1.00 8.27 71 ALA A C 1
ATOM 580 O O . ALA A 1 74 ? 25.481 4.826 -9.719 1.00 8.85 71 ALA A O 1
ATOM 582 N N . TRP A 1 75 ? 27.660 4.935 -9.228 1.00 8.22 72 TRP A N 1
ATOM 583 C CA . TRP A 1 75 ? 27.510 6.161 -8.437 1.00 9.28 72 TRP A CA 1
ATOM 584 C C . TRP A 1 75 ? 26.915 7.278 -9.308 1.00 9.14 72 TRP A C 1
ATOM 585 O O . TRP A 1 75 ? 25.963 7.942 -8.916 1.00 8.93 72 TRP A O 1
ATOM 596 N N . GLN A 1 76 ? 27.502 7.491 -10.475 1.00 8.90 73 GLN A N 1
ATOM 597 C CA . GLN A 1 76 ? 27.015 8.501 -11.388 1.00 8.84 73 GLN A CA 1
ATOM 598 C C . GLN A 1 76 ? 25.555 8.241 -11.732 1.00 9.22 73 GLN A C 1
ATOM 599 O O . GLN A 1 76 ? 24.727 9.162 -11.727 1.00 9.38 73 GLN A O 1
ATOM 605 N N . ARG A 1 77 ? 25.227 7.017 -12.100 1.00 8.44 74 ARG A N 1
ATOM 606 C CA . ARG A 1 77 ? 23.863 6.668 -12.516 1.00 7.90 74 ARG A CA 1
ATOM 607 C C . ARG A 1 77 ? 22.852 6.859 -11.377 1.00 8.25 74 ARG A C 1
ATOM 608 O O . ARG A 1 77 ? 21.728 7.323 -11.583 1.00 9.71 74 ARG A O 1
ATOM 616 N N . LEU A 1 78 ? 23.236 6.455 -10.170 1.00 7.73 75 LEU A N 1
ATOM 617 C CA . LEU A 1 78 ? 22.307 6.439 -9.052 1.00 8.03 75 LEU A CA 1
ATOM 618 C C . LEU A 1 78 ? 22.110 7.806 -8.428 1.00 9.40 75 LEU A C 1
ATOM 619 O O . LEU A 1 78 ? 21.026 8.063 -7.884 1.00 9.80 75 LEU A O 1
ATOM 624 N N . PHE A 1 79 ? 23.136 8.654 -8.477 1.00 9.76 76 PHE A N 1
ATOM 625 C CA . PHE A 1 79 ? 23.179 9.887 -7.675 1.00 10.05 76 PHE A CA 1
ATOM 626 C C . PHE A 1 79 ? 23.372 11.166 -8.473 1.00 10.57 76 PHE A C 1
ATOM 627 O O . PHE A 1 79 ? 23.074 12.241 -7.960 1.00 11.68 76 PHE A O 1
ATOM 635 N N . ILE A 1 80 ? 23.859 11.079 -9.705 1.00 10.13 77 ILE A N 1
ATOM 636 C CA . ILE A 1 80 ? 24.229 12.284 -10.465 1.00 10.96 77 ILE A CA 1
ATOM 637 C C . ILE A 1 80 ? 23.397 12.535 -11.714 1.00 11.55 77 ILE A C 1
ATOM 638 O O . ILE A 1 80 ? 22.818 13.608 -11.863 1.00 12.84 77 ILE A O 1
ATOM 643 N N . GLY A 1 81 ? 23.325 11.569 -12.617 1.00 11.25 78 GLY A N 1
ATOM 644 C CA . GLY A 1 81 ? 22.620 11.751 -13.876 1.00 11.58 78 GLY A CA 1
ATOM 645 C C . GLY A 1 81 ? 23.393 11.151 -15.035 1.00 11.35 78 GLY A C 1
ATOM 646 O O . GLY A 1 81 ? 24.387 10.440 -14.827 1.00 12.20 78 GLY A O 1
ATOM 647 N N . PRO A 1 82 ? 23.009 11.454 -16.267 1.00 11.48 79 PRO A N 1
ATOM 648 C CA . PRO A 1 82 ? 22.011 12.472 -16.609 1.00 12.58 79 PRO A CA 1
ATOM 649 C C . PRO A 1 82 ? 20.556 12.024 -16.564 1.00 12.64 79 PRO A C 1
ATOM 650 O O . PRO A 1 82 ? 19.666 12.891 -16.618 1.00 14.23 79 PRO A O 1
ATOM 654 N N . TYR A 1 83 ? 20.297 10.722 -16.548 1.00 12.58 80 TYR A N 1
ATOM 655 C CA . TYR A 1 83 ? 18.925 10.215 -16.518 1.00 13.59 80 TYR A CA 1
ATOM 656 C C . TYR A 1 83 ? 18.367 10.304 -15.100 1.00 13.79 80 TYR A C 1
ATOM 657 O O . TYR A 1 83 ? 19.130 10.399 -14.131 1.00 12.67 80 TYR A O 1
ATOM 666 N N . ALA A 1 84 ? 17.048 10.309 -14.974 1.00 14.04 81 ALA A N 1
ATOM 667 C CA . ALA A 1 84 ? 16.398 10.416 -13.677 1.00 14.01 81 ALA A CA 1
ATOM 668 C C . ALA A 1 84 ? 16.927 9.353 -12.728 1.00 13.32 81 ALA A C 1
ATOM 669 O O . ALA A 1 84 ? 17.133 8.205 -13.123 1.00 13.53 81 ALA A O 1
ATOM 671 N N . LEU A 1 85 ? 17.152 9.756 -11.481 1.00 12.67 82 LEU A N 1
ATOM 672 C CA . LEU A 1 85 ? 17.651 8.844 -10.454 1.00 12.65 82 LEU A CA 1
ATOM 673 C C . LEU A 1 85 ? 16.560 7.870 -10.038 1.00 12.72 82 LEU A C 1
ATOM 674 O O . LEU A 1 85 ? 15.423 8.277 -9.831 1.00 14.15 82 LEU A O 1
ATOM 679 N N . PRO A 1 86 ? 16.863 6.591 -9.904 1.00 13.28 83 PRO A N 1
ATOM 680 C CA . PRO A 1 86 ? 15.819 5.649 -9.478 1.00 14.49 83 PRO A CA 1
ATOM 681 C C . PRO A 1 86 ? 15.226 5.938 -8.098 1.00 13.43 83 PRO A C 1
ATOM 682 O O . PRO A 1 86 ? 14.021 5.753 -7.887 1.00 15.27 83 PRO A O 1
ATOM 686 N N . SER A 1 87 ? 16.050 6.445 -7.175 1.00 11.37 84 SER A N 1
ATOM 687 C CA . SER A 1 87 ? 15.593 6.770 -5.824 1.00 9.87 84 SER A CA 1
ATOM 688 C C . SER A 1 87 ? 16.377 7.983 -5.345 1.00 9.53 84 SER A C 1
ATOM 689 O O . SER A 1 87 ? 17.464 7.837 -4.775 1.00 8.90 84 SER A O 1
ATOM 692 N N . PRO A 1 88 ? 15.889 9.191 -5.627 1.00 8.93 85 PRO A N 1
ATOM 693 C CA . PRO A 1 88 ? 16.635 10.407 -5.269 1.00 9.76 85 PRO A CA 1
ATOM 694 C C . PRO A 1 88 ? 16.855 10.533 -3.762 1.00 9.32 85 PRO A C 1
ATOM 695 O O . PRO A 1 88 ? 15.889 10.422 -3.003 1.00 9.28 85 PRO A O 1
ATOM 699 N N . PRO A 1 89 ? 18.084 10.703 -3.295 1.00 9.24 86 PRO A N 1
ATOM 700 C CA . PRO A 1 89 ? 18.364 10.709 -1.856 1.00 8.88 86 PRO A CA 1
ATOM 701 C C . PRO A 1 89 ? 18.113 12.018 -1.114 1.00 8.98 86 PRO A C 1
ATOM 702 O O . PRO A 1 89 ? 18.931 12.378 -0.283 1.00 9.98 86 PRO A O 1
ATOM 706 N N . TRP A 1 90 ? 17.013 12.719 -1.404 1.00 8.83 87 TRP A N 1
ATOM 707 C CA . TRP A 1 90 ? 16.685 13.968 -0.725 1.00 8.30 87 TRP A CA 1
ATOM 708 C C . TRP A 1 90 ? 15.275 13.873 -0.176 1.00 8.09 87 TRP A C 1
ATOM 709 O O . TRP A 1 90 ? 14.356 13.454 -0.877 1.00 8.66 87 TRP A O 1
ATOM 720 N N . GLY A 1 91 ? 15.104 14.307 1.059 1.00 7.74 88 GLY A N 1
ATOM 721 C CA . GLY A 1 91 ? 13.852 14.152 1.759 1.00 8.19 88 GLY A CA 1
ATOM 722 C C . GLY A 1 91 ? 12.661 14.757 1.051 1.00 8.40 88 GLY A C 1
ATOM 723 O O . GLY A 1 91 ? 11.609 14.159 0.967 1.00 8.19 88 GLY A O 1
ATOM 724 N N . SER A 1 92 ? 12.841 15.949 0.506 1.00 8.54 89 SER A N 1
ATOM 725 C CA . SER A 1 92 ? 11.718 16.673 -0.086 1.00 9.35 89 SER A CA 1
ATOM 726 C C . SER A 1 92 ? 11.225 16.034 -1.378 1.00 8.93 89 SER A C 1
ATOM 727 O O . SER A 1 92 ? 10.103 16.299 -1.802 1.00 9.85 89 SER A O 1
ATOM 730 N N . VAL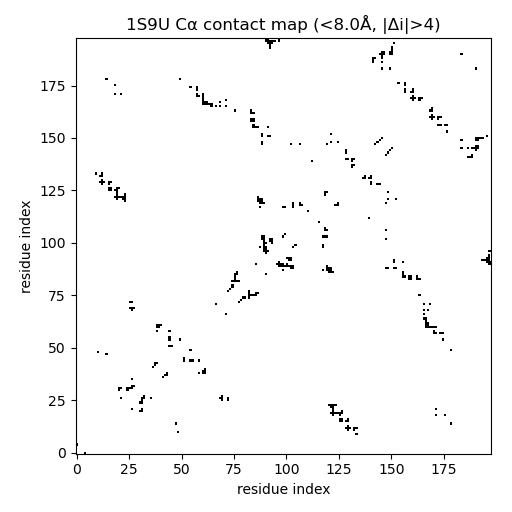 A 1 93 ? 12.016 15.175 -2.006 1.00 8.52 90 VAL A N 1
ATOM 731 C CA . VAL A 1 93 ? 11.528 14.410 -3.140 1.00 9.54 90 VAL A CA 1
ATOM 732 C C . VAL A 1 93 ? 10.355 13.499 -2.739 1.00 9.86 90 VAL A C 1
ATOM 733 O O . VAL A 1 93 ? 9.432 13.249 -3.527 1.00 11.19 90 VAL A O 1
ATOM 737 N N . TRP A 1 94 ? 10.407 13.006 -1.506 1.00 8.62 91 TRP A N 1
ATOM 738 C CA . TRP A 1 94 ? 9.447 12.050 -0.962 1.00 9.26 91 TRP A CA 1
ATOM 739 C C . TRP A 1 94 ? 8.340 12.738 -0.184 1.00 9.06 91 TRP A C 1
ATOM 740 O O . TRP A 1 94 ? 7.178 12.283 -0.215 1.00 10.68 91 TRP A O 1
ATOM 751 N N . LEU A 1 95 ? 8.677 13.810 0.527 1.00 9.23 92 LEU A N 1
ATOM 752 C CA . LEU A 1 95 ? 7.764 14.457 1.472 1.00 9.29 92 LEU A CA 1
ATOM 753 C C . LEU A 1 95 ? 7.019 15.681 0.921 1.00 11.24 92 LEU A C 1
ATOM 754 O O . LEU A 1 95 ? 6.036 16.101 1.537 1.00 11.82 92 LEU A O 1
ATOM 759 N N . ASP A 1 96 ? 7.469 16.248 -0.195 1.00 13.03 93 ASP A N 1
ATOM 760 C CA . ASP A 1 96 ? 6.833 17.449 -0.800 1.00 14.91 93 ASP A CA 1
ATOM 761 C C . ASP A 1 96 ? 5.931 16.936 -1.908 1.00 15.90 93 ASP A C 1
ATOM 762 O O . ASP A 1 96 ? 6.306 16.031 -2.643 1.00 15.54 93 ASP A O 1
ATOM 767 N N . ARG A 1 97 ? 4.720 17.503 -2.034 1.00 17.58 94 ARG A N 1
ATOM 768 C CA . ARG A 1 97 ? 3.788 17.091 -3.091 1.00 19.54 94 ARG A CA 1
ATOM 769 C C . ARG A 1 97 ? 4.395 17.218 -4.492 1.00 19.70 94 ARG A C 1
ATOM 770 O O . ARG A 1 97 ? 4.151 16.374 -5.347 1.00 19.62 94 ARG A O 1
ATOM 778 N N . GLU A 1 98 ? 5.208 18.251 -4.713 1.00 20.59 95 GLU A N 1
ATOM 779 C CA . GLU A 1 98 ? 5.806 18.504 -6.024 1.00 22.45 95 GLU A CA 1
ATOM 780 C C . GLU A 1 98 ? 7.163 17.837 -6.213 1.00 21.99 95 GLU A C 1
ATOM 781 O O . GLU A 1 98 ? 7.721 17.885 -7.301 1.00 23.18 95 GLU A O 1
ATOM 787 N N . SER A 1 99 ? 7.709 17.232 -5.171 1.00 22.23 96 SER A N 1
ATOM 788 C CA . SER A 1 99 ? 8.883 16.367 -5.349 1.00 22.62 96 SER A CA 1
ATOM 789 C C . SER A 1 99 ? 10.091 17.107 -5.912 1.00 21.18 96 SER A C 1
ATOM 790 O O . SER A 1 99 ? 10.702 16.658 -6.864 1.00 23.53 96 SER A O 1
ATOM 793 N N . VAL A 1 100 ? 10.428 18.229 -5.301 1.00 19.35 97 VAL A N 1
ATOM 794 C CA . VAL A 1 100 ? 11.511 19.090 -5.739 1.00 17.52 97 VAL A CA 1
ATOM 795 C C . VAL A 1 100 ? 12.564 19.053 -4.654 1.00 15.44 97 VAL A C 1
ATOM 796 O O . VAL A 1 100 ? 12.270 18.605 -3.540 1.00 17.59 97 VAL A O 1
ATOM 800 N N . LEU A 1 101 ? 13.760 19.523 -4.966 1.00 13.37 98 LEU A N 1
ATOM 801 C CA . LEU A 1 101 ? 14.775 19.870 -3.966 1.00 12.29 98 LEU A CA 1
ATOM 802 C C . LEU A 1 101 ? 14.407 21.183 -3.271 1.00 11.48 98 LEU A C 1
ATOM 803 O O . LEU A 1 101 ? 13.686 22.020 -3.827 1.00 11.80 98 LEU A O 1
ATOM 808 N N . PHE A 1 102 ? 14.932 21.370 -2.061 1.00 10.43 99 PHE A N 1
ATOM 809 C CA . PHE A 1 102 ? 14.670 22.581 -1.281 1.00 10.26 99 PHE A CA 1
ATOM 810 C C . PHE A 1 102 ? 13.165 22.790 -1.078 1.00 10.29 99 PHE A C 1
ATOM 811 O O . PHE A 1 102 ? 12.662 23.921 -1.184 1.00 12.14 99 PHE A O 1
ATOM 819 N N . GLY A 1 103 ? 12.447 21.720 -0.789 1.00 9.84 100 GLY A N 1
ATOM 820 C CA . GLY A 1 103 ? 11.025 21.743 -0.574 1.00 9.20 100 GLY A CA 1
ATOM 821 C C . GLY A 1 103 ? 10.596 22.091 0.837 1.00 8.75 100 GLY A C 1
ATOM 822 O O . GLY A 1 103 ? 11.386 22.501 1.681 1.00 9.51 100 GLY A O 1
ATOM 823 N N . ASP A 1 104 ? 9.301 21.924 1.102 1.00 10.05 101 ASP A N 1
ATOM 824 C CA . ASP A 1 104 ? 8.734 22.300 2.382 1.00 10.69 101 ASP A CA 1
ATOM 825 C C . ASP A 1 104 ? 9.344 21.491 3.523 1.00 9.37 101 ASP A C 1
ATOM 826 O O . ASP A 1 104 ? 9.623 22.040 4.580 1.00 9.13 101 ASP A O 1
ATOM 835 N N . SER A 1 105 ? 9.612 20.204 3.294 1.00 9.91 102 SER A N 1
ATOM 836 C CA . SER A 1 105 ? 10.233 19.391 4.339 1.00 9.22 102 SER A CA 1
ATOM 837 C C . SER A 1 105 ? 11.669 19.825 4.618 1.00 8.59 102 SER A C 1
ATOM 838 O O . SER A 1 105 ? 12.131 19.770 5.750 1.00 8.93 102 SER A O 1
ATOM 841 N N . THR A 1 106 ? 12.361 20.295 3.583 1.00 8.11 103 THR A N 1
ATOM 842 C CA . THR A 1 106 ? 13.703 20.834 3.750 1.00 8.06 103 THR A CA 1
ATOM 843 C C . THR A 1 106 ? 13.635 22.046 4.663 1.00 7.63 103 THR A C 1
ATOM 844 O O . THR A 1 106 ? 14.441 22.196 5.554 1.00 8.47 103 THR A O 1
ATOM 848 N N . LEU A 1 107 ? 12.655 22.929 4.419 1.00 7.13 104 LEU A N 1
ATOM 849 C CA . LEU A 1 107 ? 12.505 24.116 5.264 1.00 8.32 104 LEU A CA 1
ATOM 850 C C . LEU A 1 107 ? 12.144 23.772 6.707 1.00 7.24 104 LEU A C 1
ATOM 851 O O . LEU A 1 107 ? 12.610 24.419 7.642 1.00 7.62 104 LEU A O 1
ATOM 856 N N . ALA A 1 108 ? 11.359 22.709 6.901 1.00 7.71 105 ALA A N 1
ATOM 857 C CA . ALA A 1 108 ? 11.042 22.273 8.251 1.00 8.34 105 ALA A CA 1
ATOM 858 C C . ALA A 1 108 ? 12.303 21.777 8.979 1.00 7.72 105 ALA A C 1
ATOM 859 O O . ALA A 1 108 ? 12.528 22.088 10.142 1.00 8.61 105 ALA A O 1
ATOM 861 N N . LEU A 1 109 ? 13.145 21.024 8.276 1.00 7.93 106 LEU A N 1
ATOM 862 C CA . LEU A 1 109 ? 14.444 20.607 8.806 1.00 8.35 106 LEU A CA 1
ATOM 863 C C . LEU A 1 109 ? 15.311 21.820 9.172 1.00 8.89 106 LEU A C 1
ATOM 864 O O . LEU A 1 109 ? 15.873 21.894 10.246 1.00 8.96 106 LEU A O 1
ATOM 869 N N . ARG A 1 110 ? 15.389 22.803 8.263 1.00 9.53 107 ARG A N 1
ATOM 870 C CA . ARG A 1 110 ? 16.149 24.029 8.517 1.00 9.78 107 ARG A CA 1
ATOM 871 C C . ARG A 1 110 ? 15.685 24.773 9.750 1.00 9.53 107 ARG A C 1
ATOM 872 O O . ARG A 1 110 ? 16.487 25.256 10.543 1.00 10.44 107 ARG A O 1
ATOM 880 N N . GLN A 1 111 ? 14.377 24.848 9.933 1.00 8.99 108 GLN A N 1
ATOM 881 C CA . GLN A 1 111 ? 13.843 25.552 11.092 1.00 10.19 108 GLN A CA 1
ATOM 882 C C . GLN A 1 111 ? 14.219 24.845 12.374 1.00 10.88 108 GLN A C 1
ATOM 883 O O . GLN A 1 111 ? 14.576 25.478 13.367 1.00 12.36 108 GLN A O 1
ATOM 889 N N . TRP A 1 112 ? 14.150 23.515 12.343 1.00 10.52 109 TRP A N 1
ATOM 890 C CA . TRP A 1 112 ? 14.501 22.709 13.498 1.00 11.02 109 TRP A CA 1
ATOM 891 C C . TRP A 1 112 ? 15.973 22.896 13.831 1.00 11.40 109 TRP A C 1
ATOM 892 O O . TRP A 1 112 ? 16.321 23.054 15.009 1.00 11.16 109 TRP A O 1
ATOM 911 N N . ARG A 1 114 ? 17.868 25.510 13.117 1.00 13.75 111 ARG A N 1
ATOM 912 C CA . ARG A 1 114 ? 18.047 26.869 13.624 1.00 14.58 111 ARG A CA 1
ATOM 913 C C . ARG A 1 114 ? 17.627 27.003 15.073 1.00 15.77 111 ARG A C 1
ATOM 914 O O . ARG A 1 114 ? 18.341 27.618 15.885 1.00 16.26 111 ARG A O 1
ATOM 922 N N . GLU A 1 115 ? 16.487 26.436 15.429 1.00 16.47 112 GLU A N 1
ATOM 923 C CA . GLU A 1 115 ? 15.984 26.576 16.789 1.00 18.55 112 GLU A CA 1
ATOM 924 C C . GLU A 1 115 ? 16.850 25.829 17.792 1.00 19.63 112 GLU A C 1
ATOM 925 O O . GLU A 1 115 ? 16.849 26.154 18.992 1.00 20.77 112 GLU A O 1
ATOM 931 N N . ASN A 1 116 ? 17.591 24.838 17.306 1.00 19.90 113 ASN A N 1
ATOM 932 C CA . ASN A 1 116 ? 18.522 24.089 18.149 1.00 20.72 113 ASN A CA 1
ATOM 933 C C . ASN A 1 116 ? 19.983 24.519 18.001 1.00 21.93 113 ASN A C 1
ATOM 934 O O . ASN A 1 116 ? 20.868 23.867 18.529 1.00 23.56 113 ASN A O 1
ATOM 939 N N . GLY A 1 117 ? 20.248 25.621 17.309 1.00 23.75 114 GLY A N 1
ATOM 940 C CA . GLY A 1 117 ? 21.605 26.143 17.188 1.00 24.77 114 GLY A CA 1
ATOM 941 C C . GLY A 1 117 ? 22.549 25.285 16.361 1.00 25.96 114 GLY A C 1
ATOM 942 O O . GLY A 1 117 ? 23.765 25.267 16.580 1.00 26.66 114 GLY A O 1
ATOM 943 N N . ILE A 1 118 ? 21.989 24.567 15.392 1.00 27.06 115 ILE A N 1
ATOM 944 C CA . ILE A 1 118 ? 22.755 23.652 14.558 1.00 27.96 115 ILE A CA 1
ATOM 945 C C . ILE A 1 118 ? 22.970 24.263 13.176 1.00 29.29 115 ILE A C 1
ATOM 946 O O . ILE A 1 118 ? 22.008 24.649 12.520 1.00 28.58 115 ILE A O 1
ATOM 951 N N . GLN A 1 119 ? 24.226 24.361 12.734 1.00 31.31 116 GLN A N 1
ATOM 952 C CA . GLN A 1 119 ? 24.511 24.744 11.342 1.00 32.76 116 GLN A CA 1
ATOM 953 C C . GLN A 1 119 ? 25.664 23.942 10.745 1.00 33.29 116 GLN A C 1
ATOM 954 O O . GLN A 1 119 ? 25.646 23.611 9.551 1.00 34.12 116 GLN A O 1
ATOM 960 N N . GLU A 1 126 ? 23.402 23.316 -2.306 1.00 21.26 123 GLU A N 1
ATOM 961 C CA . GLU A 1 126 ? 23.257 22.007 -1.653 1.00 20.63 123 GLU A CA 1
ATOM 962 C C . GLU A 1 126 ? 22.190 21.997 -0.533 1.00 18.82 123 GLU A C 1
ATOM 963 O O . GLU A 1 126 ? 22.392 22.627 0.505 1.00 20.34 123 GLU A O 1
ATOM 969 N N . PRO A 1 127 ? 21.095 21.229 -0.685 1.00 16.94 124 PRO A N 1
ATOM 970 C CA . PRO A 1 127 ? 20.115 21.085 0.408 1.00 15.96 124 PRO A CA 1
ATOM 971 C C . PRO A 1 127 ? 20.593 20.199 1.556 1.00 14.70 124 PRO A C 1
ATOM 972 O O . PRO A 1 127 ? 21.371 19.252 1.358 1.00 14.91 124 PRO A O 1
ATOM 976 N N . GLU A 1 128 ? 20.075 20.467 2.747 1.00 13.09 125 GLU A N 1
ATOM 977 C CA . GLU A 1 128 ? 20.508 19.820 3.980 1.00 12.95 125 GLU A CA 1
ATOM 978 C C . GLU A 1 128 ? 19.914 18.438 4.176 1.00 11.23 125 GLU A C 1
ATOM 979 O O . GLU A 1 128 ? 20.359 17.693 5.053 1.00 12.77 125 GLU A O 1
ATOM 985 N N . ASP A 1 129 ? 18.879 18.126 3.398 1.00 9.11 126 ASP A N 1
ATOM 986 C CA . ASP A 1 129 ? 18.088 16.892 3.605 1.00 8.42 126 ASP A CA 1
ATOM 987 C C . ASP A 1 129 ? 18.528 15.722 2.710 1.00 7.85 126 ASP A C 1
ATOM 988 O O . ASP A 1 129 ? 17.773 14.817 2.430 1.00 8.21 126 ASP A O 1
ATOM 993 N N . HIS A 1 130 ? 19.785 15.739 2.274 1.00 8.17 127 HIS A N 1
ATOM 994 C CA . HIS A 1 130 ? 20.374 14.565 1.644 1.00 8.65 127 HIS A CA 1
ATOM 995 C C . HIS A 1 130 ? 20.487 13.449 2.668 1.00 7.93 127 HIS A C 1
ATOM 996 O O . HIS A 1 130 ? 20.805 13.701 3.811 1.00 7.71 127 HIS A O 1
ATOM 1003 N N . PHE A 1 131 ? 20.138 12.228 2.255 1.00 8.16 128 PHE A N 1
ATOM 1004 C CA . PHE A 1 131 ? 20.199 11.068 3.138 1.00 7.64 128 PHE A CA 1
ATOM 1005 C C . PHE A 1 131 ? 21.547 10.957 3.850 1.00 8.22 128 PHE A C 1
ATOM 1006 O O . PHE A 1 131 ? 21.588 10.735 5.063 1.00 8.86 128 PHE A O 1
ATOM 1014 N N . GLY A 1 132 ? 22.634 11.058 3.086 1.00 8.93 129 GLY A N 1
ATOM 1015 C CA . GLY A 1 132 ? 23.950 10.950 3.674 1.00 9.57 129 GLY A CA 1
ATOM 1016 C C . GLY A 1 132 ? 24.254 12.108 4.586 1.00 9.94 129 GLY A C 1
ATOM 1017 O O . GLY A 1 132 ? 24.812 11.926 5.667 1.00 10.60 129 GLY A O 1
ATOM 1018 N N . SER A 1 133 ? 23.897 13.326 4.173 1.00 10.16 130 SER A N 1
ATOM 1019 C CA . SER A 1 133 ? 24.127 14.488 5.032 1.00 10.25 130 SER A CA 1
ATOM 1020 C C . SER A 1 133 ? 23.412 14.364 6.360 1.00 9.92 130 SER A C 1
ATOM 1021 O O . SER A 1 133 ? 23.948 14.735 7.415 1.00 10.80 130 SER A O 1
ATOM 1024 N N . LEU A 1 134 ? 22.174 13.863 6.337 1.00 9.41 131 LEU A N 1
ATOM 1025 C CA . LEU A 1 134 ? 21.423 13.714 7.575 1.00 9.46 131 LEU A CA 1
ATOM 1026 C C . LEU A 1 134 ? 22.044 12.682 8.515 1.00 8.73 131 LEU A C 1
ATOM 1027 O O . LEU A 1 134 ? 22.039 12.893 9.719 1.00 9.79 131 LEU A O 1
ATOM 1032 N N . LEU A 1 135 ? 22.553 11.593 7.954 1.00 8.81 132 LEU A N 1
ATOM 1033 C CA . LEU A 1 135 ? 23.247 10.593 8.787 1.00 8.87 132 LEU A CA 1
ATOM 1034 C C . LEU A 1 135 ? 24.518 11.149 9.373 1.00 9.71 132 LEU A C 1
ATOM 1035 O O . LEU A 1 135 ? 24.831 10.862 10.516 1.00 9.33 132 LEU A O 1
ATOM 1040 N N . LEU A 1 136 ? 25.242 11.942 8.595 1.00 9.72 133 LEU A N 1
ATOM 1041 C CA . LEU A 1 136 ? 26.468 12.567 9.101 1.00 10.33 133 LEU A CA 1
ATOM 1042 C C . LEU A 1 136 ? 26.143 13.569 10.189 1.00 10.87 133 LEU A C 1
ATOM 1043 O O . LEU A 1 136 ? 26.819 13.629 11.209 1.00 11.52 133 LEU A O 1
ATOM 1048 N N . LEU A 1 137 ? 25.065 14.334 10.016 1.00 10.01 134 LEU A N 1
ATOM 1049 C CA . LEU A 1 137 ? 24.608 15.201 11.093 1.00 10.73 134 LEU A CA 1
ATOM 1050 C C . LEU A 1 137 ? 24.174 14.443 12.360 1.00 10.78 134 LEU A C 1
ATOM 1051 O O . LEU A 1 137 ? 24.520 14.830 13.471 1.00 10.62 134 LEU A O 1
ATOM 1056 N N . ALA A 1 138 ? 23.449 13.349 12.189 1.00 10.06 135 ALA A N 1
ATOM 1057 C CA . ALA A 1 138 ? 23.051 12.520 13.325 1.00 10.04 135 ALA A CA 1
ATOM 1058 C C . ALA A 1 138 ? 24.285 12.033 14.091 1.00 10.09 135 ALA A C 1
ATOM 1059 O O . ALA A 1 138 ? 24.303 12.068 15.325 1.00 10.78 135 ALA A O 1
ATOM 1061 N N . ALA A 1 139 ? 25.292 11.597 13.341 1.00 10.90 136 ALA A N 1
ATOM 1062 C CA . ALA A 1 139 ? 26.541 11.118 13.948 1.00 11.01 136 ALA A CA 1
ATOM 1063 C C . ALA A 1 139 ? 27.180 12.254 14.759 1.00 11.30 136 ALA A C 1
ATOM 1064 O O . ALA A 1 139 ? 27.546 12.064 15.913 1.00 11.63 136 ALA A O 1
ATOM 1066 N N . TRP A 1 140 ? 27.263 13.438 14.165 1.00 11.49 137 TRP A N 1
ATOM 1067 C CA . TRP A 1 140 ? 27.866 14.588 14.841 1.00 12.03 137 TRP A CA 1
ATOM 1068 C C . TRP A 1 140 ? 27.123 14.916 16.115 1.00 12.40 137 TRP A C 1
ATOM 1069 O O . TRP A 1 140 ? 27.734 15.182 17.167 1.00 12.68 137 TRP A O 1
ATOM 1080 N N . LEU A 1 141 ? 25.790 14.895 16.062 1.00 11.88 138 LEU A N 1
ATOM 1081 C CA . LEU A 1 141 ? 25.007 15.199 17.254 1.00 12.18 138 LEU A CA 1
ATOM 1082 C C . LEU A 1 141 ? 25.310 14.190 18.375 1.00 12.17 138 LEU A C 1
ATOM 1083 O O . LEU A 1 141 ? 25.480 14.558 19.541 1.00 13.06 138 LEU A O 1
ATOM 1088 N N . ALA A 1 142 ? 25.378 12.902 18.026 1.00 11.60 139 ALA A N 1
ATOM 1089 C CA . ALA A 1 142 ? 25.633 11.860 19.007 1.00 12.31 139 ALA A CA 1
ATOM 1090 C C . ALA A 1 142 ? 27.034 12.007 19.594 1.00 13.16 139 ALA A C 1
ATOM 1091 O O . ALA A 1 142 ? 27.214 11.824 20.787 1.00 13.70 139 ALA A O 1
ATOM 1093 N N . GLU A 1 143 ? 27.985 12.381 18.749 1.00 13.58 140 GLU A N 1
ATOM 1094 C CA . GLU A 1 143 ? 29.396 12.534 19.149 1.00 14.25 140 GLU A CA 1
ATOM 1095 C C . GLU A 1 143 ? 29.593 13.712 20.088 1.00 15.80 140 GLU A C 1
ATOM 1096 O O . GLU A 1 143 ? 30.553 13.741 20.878 1.00 16.65 140 GLU A O 1
ATOM 1102 N N . ASN A 1 144 ? 28.693 14.679 20.009 1.00 16.35 141 ASN A N 1
ATOM 1103 C CA . ASN A 1 144 ? 28.796 15.899 20.797 1.00 17.57 141 ASN A CA 1
ATOM 1104 C C . ASN A 1 144 ? 27.751 15.935 21.920 1.00 18.84 141 ASN A C 1
ATOM 1105 O O . ASN A 1 144 ? 27.375 16.990 22.417 1.00 20.14 141 ASN A O 1
ATOM 1110 N N . ASP A 1 145 ? 27.303 14.747 22.311 1.00 20.01 142 ASP A N 1
ATOM 1111 C CA . ASP A 1 145 ? 26.418 14.541 23.453 1.00 21.24 142 ASP A CA 1
ATOM 1112 C C . ASP A 1 145 ? 25.062 15.239 23.349 1.00 20.76 142 ASP A C 1
ATOM 1113 O O . ASP A 1 145 ? 24.447 15.540 24.369 1.00 22.63 142 ASP A O 1
ATOM 1118 N N . ARG A 1 146 ? 24.598 15.449 22.117 1.00 18.46 143 ARG A N 1
ATOM 1119 C CA . ARG A 1 146 ? 23.304 16.071 21.818 1.00 17.46 143 ARG A CA 1
ATOM 1120 C C . ARG A 1 146 ? 22.331 14.974 21.408 1.00 15.49 143 ARG A C 1
ATOM 1121 O O . ARG A 1 146 ? 21.830 14.939 20.278 1.00 13.47 143 ARG A O 1
ATOM 1129 N N . HIS A 1 147 ? 22.086 14.060 22.331 1.00 14.94 144 HIS A N 1
ATOM 1130 C CA . HIS A 1 147 ? 21.291 12.873 22.046 1.00 14.99 144 HIS A CA 1
ATOM 1131 C C . HIS A 1 147 ? 19.814 13.153 21.823 1.00 14.18 144 HIS A C 1
ATOM 1132 O O . HIS A 1 147 ? 19.203 12.544 20.971 1.00 12.33 144 HIS A O 1
ATOM 1139 N N . HIS A 1 148 ? 19.246 14.068 22.600 1.00 15.02 145 HIS A N 1
ATOM 1140 C CA . HIS A 1 148 ? 17.852 14.482 22.468 1.00 15.40 145 HIS A CA 1
ATOM 1141 C C . HIS A 1 148 ? 17.629 15.022 21.053 1.00 13.21 145 HIS A C 1
ATOM 1142 O O . HIS A 1 148 ? 16.671 14.644 20.361 1.00 13.01 145 HIS A O 1
ATOM 1149 N N . GLU A 1 149 ? 18.545 15.871 20.612 1.00 12.49 146 GLU A N 1
ATOM 1150 C CA . GLU A 1 149 ? 18.458 16.462 19.275 1.00 11.47 146 GLU A CA 1
ATOM 1151 C C . GLU A 1 149 ? 18.633 15.406 18.191 1.00 10.97 146 GLU A C 1
ATOM 1152 O O . GLU A 1 149 ? 17.902 15.378 17.208 1.00 10.50 146 GLU A O 1
ATOM 1158 N N . CYS A 1 150 ? 19.566 14.486 18.397 1.00 10.40 147 CYS A N 1
ATOM 1159 C CA . CYS A 1 150 ? 19.772 13.405 17.450 1.00 10.54 147 CYS A CA 1
ATOM 1160 C C . CYS A 1 150 ? 18.472 12.612 17.260 1.00 10.10 147 CYS A C 1
ATOM 1161 O O . CYS A 1 150 ? 18.078 12.313 16.148 1.00 9.60 147 CYS A O 1
ATOM 1164 N N . GLU A 1 151 ? 17.784 12.280 18.346 1.00 9.94 148 GLU A N 1
ATOM 1165 C CA . GLU A 1 151 ? 16.565 11.504 18.256 1.00 10.06 148 GLU A CA 1
ATOM 1166 C C . GLU A 1 151 ? 15.475 12.276 17.526 1.00 9.44 148 GLU A C 1
ATOM 1167 O O . GLU A 1 151 ? 14.709 11.681 16.775 1.00 9.84 148 GLU A O 1
ATOM 1173 N N . GLN A 1 152 ? 15.380 13.583 17.764 1.00 9.68 149 GLN A N 1
ATOM 1174 C CA . GLN A 1 152 ? 14.429 14.404 17.009 1.00 9.73 149 GLN A CA 1
ATOM 1175 C C . GLN A 1 152 ? 14.765 14.446 15.528 1.00 8.83 149 GLN A C 1
ATOM 1176 O O . GLN A 1 152 ? 13.874 14.352 14.699 1.00 8.88 149 GLN A O 1
ATOM 1182 N N . LEU A 1 153 ? 16.035 14.606 15.192 1.00 8.88 150 LEU A N 1
ATOM 1183 C CA . LEU A 1 153 ? 16.440 14.547 13.792 1.00 8.43 150 LEU A CA 1
ATOM 1184 C C . LEU A 1 153 ? 15.969 13.253 13.131 1.00 8.95 150 LEU A C 1
ATOM 1185 O O . LEU A 1 153 ? 15.362 13.228 12.058 1.00 8.67 150 LEU A O 1
ATOM 1190 N N . LEU A 1 154 ? 16.234 12.139 13.791 1.00 8.31 151 LEU A N 1
ATOM 1191 C CA . LEU A 1 154 ? 15.872 10.852 13.235 1.00 8.56 151 LEU A CA 1
ATOM 1192 C C . LEU A 1 154 ? 14.346 10.708 13.119 1.00 8.20 151 LEU A C 1
ATOM 1193 O O . LEU A 1 154 ? 13.799 10.311 12.092 1.00 8.94 151 LEU A O 1
ATOM 1198 N N . ALA A 1 155 ? 13.665 10.945 14.236 1.00 7.98 152 ALA A N 1
ATOM 1199 C CA . ALA A 1 155 ? 12.225 10.732 14.317 1.00 8.22 152 ALA A CA 1
ATOM 1200 C C . ALA A 1 155 ? 11.411 11.629 13.389 1.00 8.19 152 ALA A C 1
ATOM 1201 O O . ALA A 1 155 ? 10.387 11.213 12.844 1.00 8.76 152 ALA A O 1
ATOM 1203 N N . TRP A 1 156 ? 11.857 12.868 13.230 1.00 8.30 153 TRP A N 1
ATOM 1204 C CA . TRP A 1 156 ? 11.053 13.905 12.578 1.00 7.81 153 TRP A CA 1
ATOM 1205 C C . TRP A 1 156 ? 11.527 14.243 11.179 1.00 8.79 153 TRP A C 1
ATOM 1206 O O . TRP A 1 156 ? 10.704 14.650 10.358 1.00 10.14 153 TRP A O 1
ATOM 1217 N N . HIS A 1 157 ? 12.815 14.074 10.883 1.00 8.34 154 HIS A N 1
ATOM 1218 C CA . HIS A 1 157 ? 13.387 14.582 9.640 1.00 8.42 154 HIS A CA 1
ATOM 1219 C C . HIS A 1 157 ? 14.067 13.516 8.790 1.00 8.18 154 HIS A C 1
ATOM 1220 O O . HIS A 1 157 ? 14.342 13.785 7.627 1.00 9.62 154 HIS A O 1
ATOM 1227 N N . LEU A 1 158 ? 14.300 12.308 9.316 1.00 7.77 155 LEU A N 1
ATOM 1228 C CA . LEU A 1 158 ? 14.903 11.222 8.528 1.00 7.56 155 LEU A CA 1
ATOM 1229 C C . LEU A 1 158 ? 13.967 10.034 8.374 1.00 7.62 155 LEU A C 1
ATOM 1230 O O . LEU A 1 158 ? 13.607 9.686 7.260 1.00 7.85 155 LEU A O 1
ATOM 1235 N N . PHE A 1 159 ? 13.584 9.400 9.475 1.00 8.27 156 PHE A N 1
ATOM 1236 C CA . PHE A 1 159 ? 12.752 8.197 9.417 1.00 8.89 156 PHE A CA 1
ATOM 1237 C C . PHE A 1 159 ? 11.388 8.343 8.748 1.00 8.95 156 PHE A C 1
ATOM 1238 O O . PHE A 1 159 ? 10.866 7.342 8.235 1.00 10.06 156 PHE A O 1
ATOM 1246 N N . PRO A 1 160 ? 10.760 9.520 8.730 1.00 8.60 157 PRO A N 1
ATOM 1247 C CA . PRO A 1 160 ? 9.504 9.603 7.968 1.00 9.22 157 PRO A CA 1
ATOM 1248 C C . PRO A 1 160 ? 9.646 9.255 6.485 1.00 9.67 157 PRO A C 1
ATOM 1249 O O . PRO A 1 160 ? 8.677 8.809 5.884 1.00 11.85 157 PRO A O 1
ATOM 1253 N N . TRP A 1 161 ? 10.821 9.437 5.896 1.00 8.70 158 TRP A N 1
ATOM 1254 C CA . TRP A 1 161 ? 11.009 9.143 4.472 1.00 8.91 158 TRP A CA 1
ATOM 1255 C C . TRP A 1 161 ? 12.087 8.102 4.175 1.00 8.89 158 TRP A C 1
ATOM 1256 O O . TRP A 1 161 ? 12.124 7.567 3.081 1.00 8.99 158 TRP A O 1
ATOM 1267 N N . SER A 1 162 ? 12.962 7.823 5.132 1.00 9.02 159 SER A N 1
ATOM 1268 C CA . SER A 1 162 ? 14.135 7.012 4.816 1.00 9.12 159 SER A CA 1
ATOM 1269 C C . SER A 1 162 ? 13.780 5.591 4.442 1.00 9.24 159 SER A C 1
ATOM 1270 O O . SER A 1 162 ? 14.459 4.997 3.602 1.00 9.26 159 SER A O 1
ATOM 1273 N N . SER A 1 163 ? 12.768 5.013 5.073 1.00 9.87 160 SER A N 1
ATOM 1274 C CA . SER A 1 163 ? 12.406 3.625 4.756 1.00 10.85 160 SER A CA 1
ATOM 1275 C C . SER A 1 163 ? 11.865 3.511 3.340 1.00 10.67 160 SER A C 1
ATOM 1276 O O . SER A 1 163 ? 12.203 2.579 2.630 1.00 10.53 160 SER A O 1
ATOM 1279 N N . ARG A 1 164 ? 11.093 4.494 2.892 1.00 9.75 161 ARG A N 1
ATOM 1280 C CA . ARG A 1 164 ? 10.556 4.498 1.538 1.00 10.19 161 ARG A CA 1
ATOM 1281 C C . ARG A 1 164 ? 11.701 4.676 0.531 1.00 9.51 161 ARG A C 1
ATOM 1282 O O . ARG A 1 164 ? 11.829 3.938 -0.433 1.00 9.89 161 ARG A O 1
ATOM 1290 N N . PHE A 1 165 ? 12.540 5.681 0.762 1.00 9.44 162 PHE A N 1
ATOM 1291 C CA . PHE A 1 165 ? 13.709 5.928 -0.067 1.00 8.53 162 PHE A CA 1
ATOM 1292 C C . PHE A 1 165 ? 14.561 4.653 -0.179 1.00 8.51 162 PHE A C 1
ATOM 1293 O O . PHE A 1 165 ? 14.972 4.240 -1.281 1.00 7.83 162 PHE A O 1
ATOM 1301 N N . LEU A 1 166 ? 14.824 4.009 0.952 1.00 8.30 163 LEU A N 1
ATOM 1302 C CA . LEU A 1 166 ? 15.650 2.799 0.952 1.00 8.69 163 LEU A CA 1
ATOM 1303 C C . LEU A 1 166 ? 14.985 1.627 0.253 1.00 9.19 163 LEU A C 1
ATOM 1304 O O . LEU A 1 166 ? 15.653 0.879 -0.469 1.00 9.53 163 LEU A O 1
ATOM 1309 N N . ASP A 1 167 ? 13.677 1.463 0.407 1.00 10.24 164 ASP A N 1
ATOM 1310 C CA . ASP A 1 167 ? 12.999 0.374 -0.273 1.00 10.74 164 ASP A CA 1
ATOM 1311 C C . ASP A 1 167 ? 13.145 0.506 -1.784 1.00 10.59 164 ASP A C 1
ATOM 1312 O O . ASP A 1 167 ? 13.465 -0.447 -2.477 1.00 10.63 164 ASP A O 1
ATOM 1317 N N . VAL A 1 168 ? 12.906 1.705 -2.300 1.00 10.02 165 VAL A N 1
ATOM 1318 C CA . VAL A 1 168 ? 13.022 1.963 -3.730 1.00 9.83 165 VAL A CA 1
ATOM 1319 C C . VAL A 1 168 ? 14.474 1.805 -4.174 1.00 9.31 165 VAL A C 1
ATOM 1320 O O . VAL A 1 168 ? 14.761 1.232 -5.210 1.00 10.63 165 VAL A O 1
ATOM 1324 N N . PHE A 1 169 ? 15.401 2.337 -3.386 1.00 8.68 166 PHE A N 1
ATOM 1325 C CA . PHE A 1 169 ? 16.813 2.273 -3.751 1.00 8.87 166 PHE A CA 1
ATOM 1326 C C . PHE A 1 169 ? 17.295 0.827 -3.843 1.00 9.47 166 PHE A C 1
ATOM 1327 O O . PHE A 1 169 ? 17.968 0.460 -4.794 1.00 9.79 166 PHE A O 1
ATOM 1335 N N . ILE A 1 170 ? 16.943 0.009 -2.862 1.00 9.31 167 ILE A N 1
ATOM 1336 C CA . ILE A 1 170 ? 17.341 -1.382 -2.851 1.00 9.52 167 ILE A CA 1
ATOM 1337 C C . ILE A 1 170 ? 16.772 -2.098 -4.066 1.00 10.92 167 ILE A C 1
ATOM 1338 O O . ILE A 1 170 ? 17.476 -2.880 -4.706 1.00 11.46 167 ILE A O 1
ATOM 1343 N N . ASP A 1 171 ? 15.514 -1.827 -4.376 1.00 11.45 168 ASP A N 1
ATOM 1344 C CA . ASP A 1 171 ? 14.837 -2.534 -5.468 1.00 13.11 168 ASP A CA 1
ATOM 1345 C C . ASP A 1 171 ? 15.384 -2.137 -6.822 1.00 13.36 168 ASP A C 1
ATOM 1346 O O . ASP A 1 171 ? 15.387 -2.961 -7.759 1.00 14.36 168 ASP A O 1
ATOM 1351 N N . HIS A 1 172 ? 15.863 -0.908 -6.953 1.00 12.66 169 HIS A N 1
ATOM 1352 C CA . HIS A 1 172 ? 16.219 -0.356 -8.251 1.00 14.55 169 HIS A CA 1
ATOM 1353 C C . HIS A 1 172 ? 17.690 0.019 -8.429 1.00 12.98 169 HIS A C 1
ATOM 1354 O O . HIS A 1 172 ? 18.082 0.473 -9.510 1.00 14.42 169 HIS A O 1
ATOM 1366 N N . ALA A 1 173 ? 18.528 -0.179 -7.419 1.00 11.53 170 ALA A N 1
ATOM 1367 C CA . ALA A 1 173 ? 19.942 0.171 -7.500 1.00 12.10 170 ALA A CA 1
ATOM 1368 C C . ALA A 1 173 ? 20.626 -0.516 -8.667 1.00 12.01 170 ALA A C 1
ATOM 1369 O O . ALA A 1 173 ? 21.358 0.112 -9.422 1.00 12.46 170 ALA A O 1
ATOM 1371 N N . GLY A 1 174 ? 20.405 -1.816 -8.798 1.00 10.45 171 GLY A N 1
ATOM 1372 C CA . GLY A 1 174 ? 20.928 -2.562 -9.938 1.00 11.06 171 GLY A CA 1
ATOM 1373 C C . GLY A 1 174 ? 22.427 -2.730 -10.017 1.00 11.32 171 GLY A C 1
ATOM 1374 O O . GLY A 1 174 ? 22.921 -3.127 -11.061 1.00 12.80 171 GLY A O 1
ATOM 1375 N N . HIS A 1 175 ? 23.146 -2.399 -8.946 1.00 10.21 172 HIS A N 1
ATOM 1376 C CA . HIS A 1 175 ? 24.540 -2.759 -8.751 1.00 9.24 172 HIS A CA 1
ATOM 1377 C C . HIS A 1 175 ? 24.627 -3.382 -7.374 1.00 8.83 172 HIS A C 1
ATOM 1378 O O . HIS A 1 175 ? 24.130 -2.770 -6.412 1.00 8.40 172 HIS A O 1
ATOM 1385 N N . PRO A 1 176 ? 25.220 -4.562 -7.238 1.00 8.71 173 PRO A N 1
ATOM 1386 C CA . PRO A 1 176 ? 25.241 -5.242 -5.945 1.00 8.79 173 PRO A CA 1
ATOM 1387 C C . PRO A 1 176 ? 25.844 -4.432 -4.801 1.00 7.92 173 PRO A C 1
ATOM 1388 O O . PRO A 1 176 ? 25.380 -4.553 -3.646 1.00 7.12 173 PRO A O 1
ATOM 1392 N N . PHE A 1 177 ? 26.864 -3.638 -5.072 1.00 7.32 174 PHE A N 1
ATOM 1393 C CA . PHE A 1 177 ? 27.502 -2.858 -4.008 1.00 6.91 174 PHE A CA 1
ATOM 1394 C C . PHE A 1 177 ? 26.496 -1.905 -3.402 1.00 6.20 174 PHE A C 1
ATOM 1395 O O . PHE A 1 177 ? 26.393 -1.775 -2.172 1.00 7.07 174 PHE A O 1
ATOM 1403 N N . TYR A 1 178 ? 25.735 -1.224 -4.260 1.00 7.30 175 TYR A N 1
ATOM 1404 C CA . TYR A 1 178 ? 24.760 -0.237 -3.789 1.00 7.86 175 TYR A CA 1
ATOM 1405 C C . TYR A 1 178 ? 23.512 -0.912 -3.258 1.00 6.92 175 TYR A C 1
ATOM 1406 O O . TYR A 1 178 ? 22.911 -0.408 -2.304 1.00 7.38 175 TYR A O 1
ATOM 1415 N N . GLN A 1 179 ? 23.123 -2.071 -3.786 1.00 7.54 176 GLN A N 1
ATOM 1416 C CA . GLN A 1 179 ? 22.036 -2.834 -3.178 1.00 7.72 176 GLN A CA 1
ATOM 1417 C C . GLN A 1 179 ? 22.391 -3.216 -1.761 1.00 7.68 176 GLN A C 1
ATOM 1418 O O . GLN A 1 179 ? 21.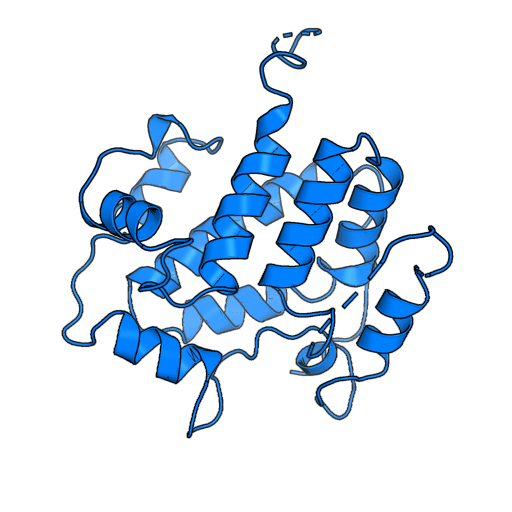591 -3.040 -0.834 1.00 8.06 176 GLN A O 1
ATOM 1424 N N . ALA A 1 180 ? 23.609 -3.693 -1.576 1.00 6.67 177 ALA A N 1
ATOM 1425 C CA . ALA A 1 180 ? 24.104 -4.075 -0.254 1.00 7.03 177 ALA A CA 1
ATOM 1426 C C . ALA A 1 180 ? 24.166 -2.872 0.680 1.00 6.67 177 ALA A C 1
ATOM 1427 O O . ALA A 1 180 ? 23.778 -2.975 1.837 1.00 7.08 177 ALA A O 1
ATOM 1429 N N . LEU A 1 181 ? 24.613 -1.722 0.192 1.00 6.70 178 LEU A N 1
ATOM 1430 C CA . LEU A 1 181 ? 24.676 -0.534 1.003 1.00 7.34 178 LEU A CA 1
ATOM 1431 C C . LEU A 1 181 ? 23.279 -0.162 1.467 1.00 7.04 178 LEU A C 1
ATOM 1432 O O . LEU A 1 181 ? 23.049 0.152 2.634 1.00 7.08 178 LEU A O 1
ATOM 1437 N N . GLY A 1 182 ? 22.307 -0.228 0.565 1.00 6.63 179 GLY A N 1
ATOM 1438 C CA . GLY A 1 182 ? 20.926 0.040 0.908 1.00 6.94 179 GLY A CA 1
ATOM 1439 C C . GLY A 1 182 ? 20.421 -0.921 1.958 1.00 7.03 179 GLY A C 1
ATOM 1440 O O . GLY A 1 182 ? 19.765 -0.494 2.912 1.00 7.49 179 GLY A O 1
ATOM 1441 N N . GLN A 1 183 ? 20.702 -2.202 1.805 1.00 7.25 180 GLN A N 1
ATOM 1442 C CA . GLN A 1 183 ? 20.262 -3.196 2.767 1.00 8.21 180 GLN A CA 1
ATOM 1443 C C . GLN A 1 183 ? 20.932 -2.991 4.119 1.00 7.76 180 GLN A C 1
ATOM 1444 O O . GLN A 1 183 ? 20.281 -3.117 5.163 1.00 8.97 180 GLN A O 1
ATOM 1450 N N . LEU A 1 184 ? 22.212 -2.693 4.145 1.00 7.73 181 LEU A N 1
ATOM 1451 C CA . LEU A 1 184 ? 22.906 -2.439 5.396 1.00 7.35 181 LEU A CA 1
ATOM 1452 C C . LEU A 1 184 ? 22.253 -1.253 6.095 1.00 7.32 181 LEU A C 1
ATOM 1453 O O . LEU A 1 184 ? 22.030 -1.268 7.304 1.00 8.28 181 LEU A O 1
ATOM 1458 N N . ALA A 1 185 ? 21.987 -0.198 5.355 1.00 7.43 182 ALA A N 1
ATOM 1459 C CA . ALA A 1 185 ? 21.340 0.974 5.915 1.00 7.64 182 ALA A CA 1
ATOM 1460 C C . ALA A 1 185 ? 19.955 0.617 6.419 1.00 7.47 182 ALA A C 1
ATOM 1461 O O . ALA A 1 185 ? 19.569 1.014 7.521 1.00 8.60 182 ALA A O 1
ATOM 1463 N N . ARG A 1 186 ? 19.170 -0.135 5.660 1.00 8.21 183 ARG A N 1
ATOM 1464 C CA . ARG A 1 186 ? 17.814 -0.478 6.087 1.00 8.66 183 ARG A CA 1
ATOM 1465 C C . ARG A 1 186 ? 17.865 -1.239 7.414 1.00 8.98 183 ARG A C 1
ATOM 1466 O O . ARG A 1 186 ? 17.131 -0.913 8.349 1.00 9.16 183 ARG A O 1
ATOM 1474 N N . LEU A 1 187 ? 18.732 -2.232 7.530 1.00 8.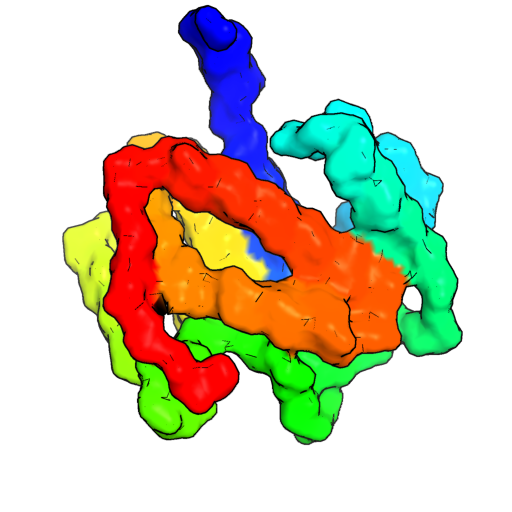41 184 LEU A N 1
ATOM 1475 C CA . LEU A 1 187 ? 18.835 -3.022 8.764 1.00 8.76 184 LEU A CA 1
ATOM 1476 C C . LEU A 1 187 ? 19.303 -2.185 9.939 1.00 9.12 184 LEU A C 1
ATOM 1477 O O . LEU A 1 187 ? 18.805 -2.321 11.062 1.00 9.89 184 LEU A O 1
ATOM 1482 N N . THR A 1 188 ? 20.274 -1.328 9.715 1.00 8.65 185 THR A N 1
ATOM 1483 C CA . THR A 1 188 ? 20.882 -0.544 10.770 1.00 9.09 185 THR A CA 1
ATOM 1484 C C . THR A 1 188 ? 19.890 0.509 11.256 1.00 9.51 185 THR A C 1
ATOM 1485 O O . THR A 1 188 ? 19.659 0.651 12.469 1.00 9.80 185 THR A O 1
ATOM 1489 N N . LEU A 1 189 ? 19.280 1.237 10.330 1.00 9.62 186 LEU A N 1
ATOM 1490 C CA . LEU A 1 189 ? 18.296 2.255 10.705 1.00 10.19 186 LEU A CA 1
ATOM 1491 C C . LEU A 1 189 ? 17.084 1.629 11.358 1.00 10.00 186 LEU A C 1
ATOM 1492 O O . LEU A 1 189 ? 16.495 2.246 12.245 1.00 10.97 186 LEU A O 1
ATOM 1497 N N . ALA A 1 190 ? 16.700 0.418 10.981 1.00 10.08 187 ALA A N 1
ATOM 1498 C CA . ALA A 1 190 ? 15.560 -0.252 11.630 1.00 10.27 187 ALA A CA 1
ATOM 1499 C C . ALA A 1 190 ? 15.889 -0.535 13.086 1.00 10.37 187 ALA A C 1
ATOM 1500 O O . ALA A 1 190 ? 15.028 -0.384 13.969 1.00 11.50 187 ALA A O 1
ATOM 1502 N N . GLN A 1 191 ? 17.120 -0.907 13.384 1.00 10.43 188 GLN A N 1
ATOM 1503 C CA . GLN A 1 191 ? 17.554 -1.138 14.761 1.00 12.39 188 GLN A CA 1
ATOM 1504 C C . GLN A 1 191 ? 17.445 0.169 15.516 1.00 11.38 188 GLN A C 1
ATOM 1505 O O . GLN A 1 191 ? 16.954 0.192 16.642 1.00 12.91 188 GLN A O 1
ATOM 1511 N N . TRP A 1 192 ? 17.884 1.266 14.928 1.00 10.21 189 TRP A N 1
ATOM 1512 C CA . TRP A 1 192 ? 17.822 2.556 15.608 1.00 10.80 189 TRP A CA 1
ATOM 1513 C C . TRP A 1 192 ? 16.394 2.947 15.867 1.00 11.60 189 TRP A C 1
ATOM 1514 O O . TRP A 1 192 ? 16.057 3.435 16.959 1.00 11.75 189 TRP A O 1
ATOM 1525 N N . GLN A 1 193 ? 15.520 2.790 14.882 1.00 11.49 190 GLN A N 1
ATOM 1526 C CA . GLN A 1 193 ? 14.120 3.182 15.010 1.00 12.56 190 GLN A CA 1
ATOM 1527 C C . GLN A 1 193 ? 13.467 2.408 16.148 1.00 12.90 190 GLN A C 1
ATOM 1528 O O . GLN A 1 193 ? 12.651 2.971 16.904 1.00 13.98 190 GLN A O 1
ATOM 1534 N N . ALA A 1 194 ? 13.828 1.141 16.307 1.00 12.53 191 ALA A N 1
ATOM 1535 C CA . ALA A 1 194 ? 13.223 0.282 17.316 1.00 13.54 191 ALA A CA 1
ATOM 1536 C C . ALA A 1 194 ? 13.621 0.707 18.719 1.00 14.00 191 ALA A C 1
ATOM 1537 O O . ALA A 1 194 ? 12.901 0.383 19.676 1.00 15.20 191 ALA A O 1
ATOM 1539 N N . GLN A 1 195 ? 14.740 1.396 18.861 1.00 13.35 192 GLN A N 1
ATOM 1540 C CA . GLN A 1 195 ? 15.262 1.862 20.144 1.00 14.86 192 GLN A CA 1
ATOM 1541 C C . GLN A 1 195 ? 14.937 3.315 20.454 1.00 14.25 192 GLN A C 1
ATOM 1542 O O . GLN A 1 195 ? 15.232 3.799 21.543 1.00 13.59 192 GLN A O 1
ATOM 1548 N N . LEU A 1 196 ? 14.357 4.037 19.504 1.00 13.32 193 LEU A N 1
ATOM 1549 C CA . LEU A 1 196 ? 14.074 5.452 19.711 1.00 13.82 193 LEU A CA 1
ATOM 1550 C C . LEU A 1 196 ? 13.143 5.644 20.899 1.00 12.76 193 LEU A C 1
ATOM 1551 O O . LEU A 1 196 ? 12.174 4.921 21.038 1.00 12.74 193 LEU A O 1
ATOM 1556 N N . ILE A 1 197 ? 13.406 6.675 21.684 1.00 12.63 194 ILE A N 1
ATOM 1557 C CA . ILE A 1 197 ? 12.536 7.028 22.789 1.00 13.05 194 ILE A CA 1
ATOM 1558 C C . ILE A 1 197 ? 11.225 7.652 22.348 1.00 13.19 194 ILE A C 1
ATOM 1559 O O . ILE A 1 197 ? 10.201 7.492 23.005 1.00 13.17 194 ILE A O 1
ATOM 1564 N N . ILE A 1 198 ? 11.262 8.423 21.260 1.00 12.71 195 ILE A N 1
ATOM 1565 C CA . ILE A 1 198 ? 10.079 9.084 20.722 1.00 13.21 195 ILE A CA 1
ATOM 1566 C C . ILE A 1 198 ? 9.669 8.463 19.392 1.00 12.45 195 ILE A C 1
ATOM 1567 O O . ILE A 1 198 ? 10.536 7.929 18.672 1.00 12.65 195 ILE A O 1
ATOM 1572 N N . PRO A 1 199 ? 8.381 8.490 19.057 1.00 12.67 196 PRO A N 1
ATOM 1573 C CA . PRO A 1 199 ? 7.894 7.865 17.820 1.00 12.92 196 PRO A CA 1
ATOM 1574 C C . PRO A 1 199 ? 8.270 8.663 16.566 1.00 12.14 196 PRO A C 1
ATOM 1575 O O . PRO A 1 199 ? 8.484 9.875 16.629 1.00 12.26 196 PRO A O 1
ATOM 1579 N N . VAL A 1 200 ? 8.326 7.964 15.445 1.00 12.10 197 VAL A N 1
ATOM 1580 C CA . VAL A 1 200 ? 8.581 8.572 14.156 1.00 11.21 197 VAL A CA 1
ATOM 1581 C C . VAL A 1 200 ? 7.369 9.393 13.802 1.00 12.52 197 VAL A C 1
ATOM 1582 O O . VAL A 1 200 ? 6.232 8.942 13.978 1.00 13.97 197 VAL A O 1
ATOM 1586 N N . ALA A 1 201 ? 7.600 10.596 13.324 1.00 12.28 198 ALA A N 1
ATOM 1587 C CA . ALA A 1 201 ? 6.518 11.394 12.756 1.00 13.49 198 ALA A CA 1
ATOM 1588 C C . ALA A 1 201 ? 5.924 10.701 11.526 1.00 15.12 198 ALA A C 1
ATOM 1589 O O . ALA A 1 201 ? 6.625 10.267 10.621 1.00 16.86 198 ALA A O 1
ATOM 1591 N N . VAL A 1 202 ? 4.603 10.614 11.479 1.00 16.97 199 VAL A N 1
ATOM 1592 C CA . VAL A 1 202 ? 3.945 10.006 10.331 1.00 18.14 199 VAL A CA 1
ATOM 1593 C C . VAL A 1 202 ? 3.614 11.140 9.363 1.00 16.83 199 VAL A C 1
ATOM 1594 O O . VAL A 1 202 ? 2.852 12.022 9.691 1.00 17.54 199 VAL A O 1
ATOM 1598 N N . LYS A 1 203 ? 4.254 11.128 8.206 1.00 15.61 200 LYS A N 1
ATOM 1599 C CA . LYS A 1 203 ? 4.090 12.175 7.205 1.00 14.09 200 LYS A CA 1
ATOM 1600 C C . LYS A 1 203 ? 3.713 11.577 5.860 1.00 12.73 200 LYS A C 1
ATOM 1601 O O . LYS A 1 203 ? 4.143 10.484 5.502 1.00 12.51 200 LYS A O 1
ATOM 1607 N N . PRO A 1 204 ? 2.880 12.269 5.095 1.00 12.94 201 PRO A N 1
ATOM 1608 C CA . PRO A 1 204 ? 2.541 11.782 3.769 1.00 12.48 201 PRO A CA 1
ATOM 1609 C C . PRO A 1 204 ? 3.779 11.588 2.883 1.00 12.33 201 PRO A C 1
ATOM 1610 O O . PRO A 1 204 ? 4.711 12.386 2.947 1.00 12.74 201 PRO A O 1
ATOM 1614 N N . LEU A 1 205 ? 3.757 10.527 2.098 1.00 12.44 202 LEU A N 1
ATOM 1615 C CA . LEU A 1 205 ? 4.790 10.217 1.122 1.00 12.60 202 LEU A CA 1
ATOM 1616 C C . LEU A 1 205 ? 4.175 10.275 -0.267 1.00 13.81 202 LEU A C 1
ATOM 1617 O O . LEU A 1 205 ? 3.110 9.717 -0.488 1.00 14.28 202 LEU A O 1
ATOM 1622 N N . PHE A 1 206 ? 4.835 10.935 -1.200 1.00 14.02 203 PHE A N 1
ATOM 1623 C CA . PHE A 1 206 ? 4.214 11.257 -2.485 1.00 14.94 203 PHE A CA 1
ATOM 1624 C C . PHE A 1 206 ? 4.749 10.443 -3.661 1.00 16.99 203 PHE A C 1
ATOM 1625 O O . PHE A 1 206 ? 4.182 10.489 -4.759 1.00 18.88 203 PHE A O 1
ATOM 1633 N N . ARG A 1 207 ? 5.823 9.695 -3.406 1.00 17.73 204 ARG A N 1
ATOM 1634 C CA . ARG A 1 207 ? 6.597 8.983 -4.431 1.00 18.96 204 ARG A CA 1
ATOM 1635 C C . ARG A 1 207 ? 6.935 7.590 -3.924 1.00 17.92 204 ARG A C 1
ATOM 1636 O O . ARG A 1 207 ? 6.985 7.411 -2.714 1.00 15.41 204 ARG A O 1
#

Radius of gyration: 16.55 Å; Cα contacts (8 Å, |Δi|>4): 252; chains: 1; bounding box: 37×41×49 Å

Secondary structure (DSSP, 8-state):
----TTTTTTHHHHHHHHHHHHHHS-TTSTTTHHHHHHHHHS--GGGSSS-HHHHHHHH------SS-HHHHHIIIII-SSPPSS--BHHHHHSTT--SS-HHHHHHHH--TT-----TTBHHHHHHHHHHHHHTT-HHHHHHIIIIIIHHHHHHHHHHHHHH--SHHHHHHHHHHHHHHHHHHHH-SSPPP------

Foldseek 3Di:
DPVVCVVCLLLLLVLLLLLLCVQPDQCPDPVHVVVLVCLQDHDDVVPHPDDPVLCVVLSVLNDDDPQDSNNLCCQQANDDPDHQQHQFQCLWFPQVNDPPDPLLVVVVVLVVVVDDVGCRGLSNLSNVLSVCSVVVNPVSSLCSCQERDVLCPLVSLVRCLVPSPGSNSVSSSSSCNVSSVVVQVPRPDHHDHGHTND

InterPro domains:
  IPR020945 DMSO/Nitrate reductase chaperone [PF02613] (50-163)
  IPR026269 Tat proofreading chaperone DmsD-type [PIRSF004690] (3-196)
  IPR028611 Tat proofreading chaperone DmsD [MF_00940] (5-204)
  IPR028611 Tat proofreading chaperone DmsD [NF008632] (1-204)
  IPR036411 TorD-like superfamily [SSF89155] (3-200)
  IPR050289 TorD/DmsD family chaperones [PTHR34227] (4-199)

Sequence (198 aa):
SDATTFLQRDEFAVTARVLGALFYYSPESHETAPLVQALLNDDWQAQWPLDAEALAPVAAFKTHSEESLPQAWQRLFIGPYALPSPPWGSVWLDRESVLFGDSTLALRQWRENGIQEPEDHFGSLLLLAAWLAENDRHHECEQLLAWHLFPWSSRFLDVFIDHAGHPFYQALGQLARLTLAQWQAQLIIPVAVKPLFR

B-factor: mean 15.67, std 9.9, range [2.0, 87.87]